Protein AF-A0A7Y2E7Z8-F1 (afdb_monomer)

Secondary structure (DSSP, 8-state):
------------------PPPP------------HHHHHHHHHTTS-----S-S-HHHHHHHHHHHTTTT-HHHHHHH--PPPTTTSSTT-BTTTSHHHHHHHHHHHHHHHHH---SEEEEEEEEEEESSBEEEE-TTTGGG-HHHHHHHHHHHHHTT--B-----TTGGG--EEETTEEEPP-HHHHHHHHHHTT-HHHHTT--B-HHHHHHHTSS--EEEEEEEEEEEEPS--BTTB-HHHHHHHHHHHHHHHHHHTT---HHHHGGG-EEEPPHHHHHHHHHHHHHHHHHHHHHHTT-

Structure (mmCIF, N/CA/C/O backbone):
data_AF-A0A7Y2E7Z8-F1
#
_entry.id   AF-A0A7Y2E7Z8-F1
#
loop_
_atom_site.group_PDB
_atom_site.id
_atom_site.type_symbol
_atom_site.label_atom_id
_atom_site.label_alt_id
_atom_site.label_comp_id
_atom_site.label_asym_id
_atom_site.label_entity_id
_atom_site.label_seq_id
_atom_site.pdbx_PDB_ins_code
_atom_site.Cartn_x
_atom_site.Cartn_y
_atom_site.Cartn_z
_atom_site.occupancy
_atom_si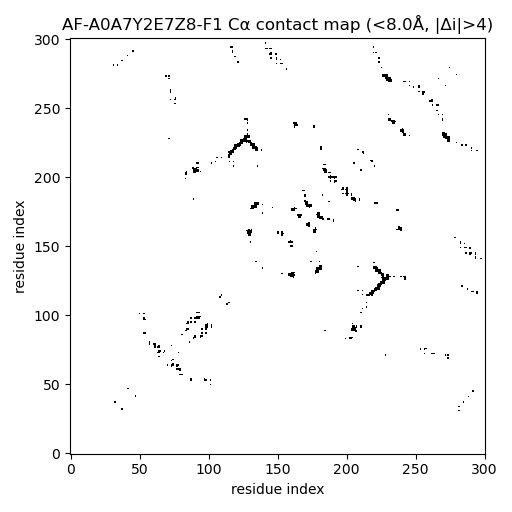te.B_iso_or_equiv
_atom_site.auth_seq_id
_atom_site.auth_comp_id
_atom_site.auth_asym_id
_atom_site.auth_atom_id
_atom_site.pdbx_PDB_model_num
ATOM 1 N N . LEU A 1 1 ? -62.974 53.376 19.532 1.00 41.44 1 LEU A N 1
ATOM 2 C CA . LEU A 1 1 ? -63.028 53.181 18.067 1.00 41.44 1 LEU A CA 1
ATOM 3 C C . LEU A 1 1 ? -63.013 51.679 17.786 1.00 41.44 1 LEU A C 1
ATOM 5 O O . LEU A 1 1 ? -62.004 51.054 18.054 1.00 41.44 1 LEU A O 1
ATOM 9 N N . SER A 1 2 ? -64.179 51.165 17.361 1.00 35.44 2 SER A N 1
ATOM 10 C CA . SER A 1 2 ? -64.511 49.869 16.715 1.00 35.44 2 SER A CA 1
ATOM 11 C C . SER A 1 2 ? -63.921 48.571 17.306 1.00 35.44 2 SER A C 1
ATOM 13 O O . SER A 1 2 ? -62.737 48.316 17.155 1.00 35.44 2 SER A O 1
ATOM 15 N N . LYS A 1 3 ? -64.656 47.801 18.121 1.00 31.69 3 LYS A N 1
ATOM 16 C CA . LYS A 1 3 ? -65.743 46.821 17.847 1.00 31.69 3 LYS A CA 1
ATOM 17 C C . LYS A 1 3 ? -65.270 45.415 17.437 1.00 31.69 3 LYS A C 1
ATOM 19 O O . LYS A 1 3 ? -64.580 45.210 16.450 1.00 31.69 3 LYS A O 1
ATOM 24 N N . ASP A 1 4 ? -65.769 44.499 18.253 1.00 32.53 4 ASP A N 1
ATOM 25 C CA . ASP A 1 4 ? -65.651 43.052 18.355 1.00 32.53 4 ASP A CA 1
ATOM 26 C C . ASP A 1 4 ? -66.356 42.217 17.256 1.00 32.53 4 ASP A C 1
ATOM 28 O O . ASP A 1 4 ? -67.447 42.569 16.805 1.00 32.53 4 ASP A O 1
ATOM 32 N N . GLN A 1 5 ? -65.786 41.017 17.035 1.00 30.38 5 GLN A N 1
ATOM 33 C CA . GLN A 1 5 ? -66.444 39.693 16.883 1.00 30.38 5 GLN A CA 1
ATOM 34 C C . GLN A 1 5 ? -66.903 39.126 15.494 1.00 30.38 5 GLN A C 1
ATOM 36 O O . GLN A 1 5 ? -67.071 39.870 14.533 1.00 30.38 5 GLN A O 1
ATOM 41 N N . PRO A 1 6 ? -67.013 37.766 15.357 1.00 47.53 6 PRO A N 1
ATOM 42 C CA . PRO A 1 6 ? -66.472 36.954 14.241 1.00 47.53 6 PRO A CA 1
ATOM 43 C C . PRO A 1 6 ? -67.493 36.018 13.528 1.00 47.53 6 PRO A C 1
ATOM 45 O O . PRO A 1 6 ? -68.645 35.957 13.947 1.00 47.53 6 PRO A O 1
ATOM 48 N N . LYS A 1 7 ? -67.049 35.209 12.529 1.00 30.81 7 LYS A N 1
ATOM 49 C CA . LYS A 1 7 ? -67.294 33.734 12.348 1.00 30.81 7 LYS A CA 1
ATOM 50 C C . LYS A 1 7 ? -67.253 33.206 10.887 1.00 30.81 7 LYS A C 1
ATOM 52 O O . LYS A 1 7 ? -67.842 33.813 10.005 1.00 30.81 7 LYS A O 1
ATOM 57 N N . LYS A 1 8 ? -66.766 31.945 10.774 1.00 31.20 8 LYS A N 1
ATOM 58 C CA . LYS A 1 8 ? -67.025 30.858 9.774 1.00 31.20 8 LYS A CA 1
ATOM 59 C C . LYS A 1 8 ? -66.454 31.049 8.352 1.00 31.20 8 LYS A C 1
ATOM 61 O O . LYS A 1 8 ? -66.549 32.128 7.805 1.00 31.20 8 LYS A O 1
ATOM 66 N N . GLY A 1 9 ? -65.913 30.049 7.647 1.00 27.70 9 GLY A N 1
ATOM 67 C CA . GLY A 1 9 ? -65.734 28.605 7.863 1.00 27.70 9 GLY A CA 1
ATOM 68 C C . GLY A 1 9 ? -65.646 27.881 6.500 1.00 27.70 9 GLY A C 1
ATOM 69 O O . GLY A 1 9 ? -66.350 28.299 5.591 1.00 27.70 9 GLY A O 1
ATOM 70 N N . GLN A 1 10 ? -64.798 26.843 6.382 1.00 29.81 10 GLN A N 1
ATOM 71 C CA . GLN A 1 10 ? -64.786 25.674 5.449 1.00 29.81 10 GLN A CA 1
ATOM 72 C C . GLN A 1 10 ? -63.325 25.155 5.381 1.00 29.81 10 GLN A C 1
ATOM 74 O O . GLN A 1 10 ? -62.428 25.925 5.078 1.00 29.81 10 GLN A O 1
ATOM 79 N N . SER A 1 11 ? -62.953 23.989 5.928 1.00 28.33 11 SER A N 1
ATOM 80 C CA . SER A 1 11 ? -63.187 22.588 5.510 1.00 28.33 11 SER A CA 1
ATOM 81 C C . SER A 1 11 ? -62.448 22.148 4.234 1.00 28.33 11 SER A C 1
ATOM 83 O O . SER A 1 11 ? -62.953 22.366 3.140 1.00 28.33 11 SER A O 1
ATOM 85 N N . ALA A 1 12 ? -61.328 21.430 4.409 1.00 31.33 12 ALA A N 1
ATOM 86 C CA . ALA A 1 12 ? -60.873 20.270 3.613 1.00 31.33 12 ALA A CA 1
ATOM 87 C C . ALA A 1 12 ? -59.691 19.609 4.372 1.00 31.33 12 ALA A C 1
ATOM 89 O O . ALA A 1 12 ? -58.682 20.260 4.615 1.00 31.33 12 ALA A O 1
ATOM 90 N N . ARG A 1 13 ? -59.836 18.424 4.999 1.00 30.19 13 ARG A N 1
ATOM 91 C CA . ARG A 1 13 ? -59.425 17.100 4.454 1.00 30.19 13 ARG A CA 1
ATOM 92 C C . ARG A 1 13 ? -58.202 17.245 3.526 1.00 30.19 13 ARG A C 1
ATOM 94 O O . ARG A 1 13 ? -58.351 17.796 2.451 1.00 30.19 13 ARG A O 1
ATOM 101 N N . GLY A 1 14 ? -56.973 16.875 3.876 1.00 25.44 14 GLY A N 1
ATOM 102 C CA . GLY A 1 14 ? -56.496 15.637 4.488 1.00 25.44 14 GLY A CA 1
ATOM 103 C C . GLY A 1 14 ? -55.697 14.877 3.426 1.00 25.44 14 GLY A C 1
ATOM 104 O O . GLY A 1 14 ? -56.311 14.476 2.448 1.00 25.44 14 GLY A O 1
ATOM 105 N N . GLN A 1 15 ? -54.373 14.729 3.595 1.00 27.70 15 GLN A N 1
ATOM 106 C CA . GLN A 1 15 ? -53.513 13.621 3.122 1.00 27.70 15 GLN A CA 1
ATOM 107 C C . GLN A 1 15 ? -52.011 13.945 3.323 1.00 27.70 15 GLN A C 1
ATOM 109 O O . GLN A 1 15 ? -51.666 15.109 3.525 1.00 27.70 15 GLN A O 1
ATOM 114 N N . PRO A 1 16 ? -51.145 12.915 3.401 1.00 29.75 16 PRO A N 1
ATOM 115 C CA . PRO A 1 16 ? -50.000 12.876 4.304 1.00 29.75 16 PRO A CA 1
ATOM 116 C C . PRO A 1 16 ? -48.725 13.498 3.733 1.00 29.75 16 PRO A C 1
ATOM 118 O O . PRO A 1 16 ? -48.585 13.729 2.532 1.00 29.75 16 PRO A O 1
ATOM 121 N N . ALA A 1 17 ? -47.779 13.707 4.651 1.00 31.00 17 ALA A N 1
ATOM 122 C CA . ALA A 1 17 ? -46.386 14.016 4.385 1.00 31.00 17 ALA A CA 1
ATOM 123 C C . ALA A 1 17 ? -45.844 13.156 3.236 1.00 31.00 17 ALA A C 1
ATOM 125 O O . ALA A 1 17 ? -45.783 11.928 3.331 1.00 31.00 17 ALA A O 1
ATOM 126 N N . LYS A 1 18 ? -45.428 13.814 2.150 1.00 28.50 18 LYS A N 1
ATOM 127 C CA . LYS A 1 18 ? -44.559 13.188 1.160 1.00 28.50 18 LYS A CA 1
ATOM 128 C C . LYS A 1 18 ? -43.208 12.979 1.829 1.00 28.50 18 LYS A C 1
ATOM 130 O O . LYS A 1 18 ? -42.417 13.911 1.942 1.00 28.50 18 LYS A O 1
ATOM 135 N N . GLY A 1 19 ? -42.993 11.757 2.310 1.00 26.77 19 GLY A N 1
ATOM 136 C CA . GLY A 1 19 ? -41.660 11.248 2.575 1.00 26.77 19 GLY A CA 1
ATOM 137 C C . GLY A 1 19 ? -40.824 11.436 1.316 1.00 26.77 19 GLY A C 1
ATOM 138 O O . GLY A 1 19 ? -41.240 11.040 0.226 1.00 26.77 19 GLY A O 1
ATOM 139 N N . VAL A 1 20 ? -39.681 12.095 1.464 1.00 28.98 20 VAL A N 1
ATOM 140 C CA . VAL A 1 20 ? -38.634 12.028 0.453 1.00 28.98 20 VAL A CA 1
ATOM 141 C C . VAL A 1 20 ? -38.104 10.594 0.529 1.00 28.98 20 VAL A C 1
ATOM 143 O O . VAL A 1 20 ? -37.677 10.180 1.611 1.00 28.98 20 VAL A O 1
ATOM 146 N N . PRO A 1 21 ? -38.218 9.798 -0.545 1.00 29.80 21 PRO A N 1
ATOM 147 C CA . PRO A 1 21 ? -37.706 8.443 -0.542 1.00 29.80 21 PRO A CA 1
ATOM 148 C C . PRO A 1 21 ? -36.194 8.503 -0.361 1.00 29.80 21 PRO A C 1
ATOM 150 O O . PRO A 1 21 ? -35.515 9.275 -1.036 1.00 29.80 21 PRO A O 1
ATOM 153 N N . GLY A 1 22 ? -35.689 7.691 0.566 1.00 31.52 22 GLY A N 1
ATOM 154 C CA . GLY A 1 22 ? -34.270 7.403 0.651 1.00 31.52 22 GLY A CA 1
ATOM 155 C C . GLY A 1 22 ? -33.804 6.859 -0.691 1.00 31.52 22 GLY A C 1
ATOM 156 O O . GLY A 1 22 ? -34.317 5.846 -1.170 1.00 31.52 22 GLY A O 1
ATOM 157 N N . GLU A 1 23 ? -32.840 7.544 -1.294 1.00 30.66 23 GLU A N 1
ATOM 158 C CA . GLU A 1 23 ? -32.014 6.959 -2.335 1.00 30.66 23 GLU A CA 1
ATOM 159 C C . GLU A 1 23 ? -31.169 5.884 -1.656 1.00 30.66 23 GLU A C 1
ATOM 161 O O . GLU A 1 23 ? -30.117 6.135 -1.070 1.00 30.66 23 GLU A O 1
ATOM 166 N N . GLY A 1 24 ? -31.716 4.668 -1.660 1.00 28.19 24 GLY A N 1
ATOM 167 C CA . GLY A 1 24 ? -30.945 3.467 -1.435 1.00 28.19 24 GLY A CA 1
ATOM 168 C C . GLY A 1 24 ? -29.773 3.475 -2.404 1.00 28.19 24 GLY A C 1
ATOM 169 O O . GLY A 1 24 ? -29.945 3.723 -3.598 1.00 28.19 24 GLY A O 1
ATOM 170 N N . ALA A 1 25 ? -28.585 3.229 -1.861 1.00 33.94 25 ALA A N 1
ATOM 171 C CA . ALA A 1 25 ? -27.406 2.911 -2.635 1.00 33.94 25 ALA A CA 1
ATOM 172 C C . ALA A 1 25 ? -27.790 1.887 -3.710 1.00 33.94 25 ALA A C 1
ATOM 174 O O . ALA A 1 25 ? -28.158 0.752 -3.400 1.00 33.94 25 ALA A O 1
ATOM 175 N N . ALA A 1 26 ? -27.726 2.309 -4.971 1.00 31.83 26 ALA A N 1
ATOM 176 C CA . ALA A 1 26 ? -27.726 1.412 -6.108 1.00 31.83 26 ALA A CA 1
ATOM 177 C C . ALA A 1 26 ? -26.410 0.625 -6.059 1.00 31.83 26 ALA A C 1
ATOM 179 O O . ALA A 1 26 ? -25.414 0.993 -6.678 1.00 31.83 26 ALA A O 1
ATOM 180 N N . HIS A 1 27 ? -26.375 -0.422 -5.239 1.00 41.84 27 HIS A N 1
ATOM 181 C CA . HIS A 1 27 ? -25.380 -1.465 -5.377 1.00 41.84 27 HIS A CA 1
ATOM 182 C C . HIS A 1 27 ? -25.752 -2.343 -6.570 1.00 41.84 27 HIS A C 1
ATOM 184 O O . HIS A 1 27 ? -26.901 -2.755 -6.700 1.00 41.84 27 HIS A O 1
ATOM 190 N N . ALA A 1 28 ? -24.713 -2.660 -7.343 1.00 47.09 28 ALA A N 1
ATOM 191 C CA . ALA A 1 28 ? -24.631 -3.721 -8.339 1.00 47.09 28 ALA A CA 1
ATOM 192 C C . ALA A 1 28 ? -25.421 -3.494 -9.636 1.00 47.09 28 ALA A C 1
ATOM 194 O O . ALA A 1 28 ? -26.619 -3.718 -9.698 1.00 47.09 28 ALA A O 1
ATOM 195 N N . ASP A 1 29 ? -24.700 -3.050 -10.671 1.00 35.72 29 ASP A N 1
ATOM 196 C CA . ASP A 1 29 ? -24.658 -3.725 -11.982 1.00 35.72 29 ASP A CA 1
ATOM 197 C C . ASP A 1 29 ? -23.634 -3.026 -12.896 1.00 35.72 29 ASP A C 1
ATOM 199 O O . ASP A 1 29 ? -23.923 -2.574 -14.003 1.00 35.72 29 ASP A O 1
ATOM 203 N N . ALA A 1 30 ? -22.387 -2.914 -12.431 1.00 39.09 30 ALA A N 1
ATOM 204 C CA . ALA A 1 30 ? -21.280 -2.851 -13.376 1.00 39.09 30 ALA A CA 1
ATOM 205 C C . ALA A 1 30 ? -20.884 -4.307 -13.642 1.00 39.09 30 ALA A C 1
ATOM 207 O O . ALA A 1 30 ? -20.531 -4.994 -12.678 1.00 39.09 30 ALA A O 1
ATOM 208 N N . PRO A 1 31 ? -20.947 -4.813 -14.888 1.00 43.25 31 PRO A N 1
ATOM 209 C CA . PRO A 1 31 ? -20.392 -6.115 -15.192 1.00 43.25 31 PRO A CA 1
ATOM 210 C C . PRO A 1 31 ? -18.884 -5.976 -15.012 1.00 43.25 31 PRO A C 1
ATOM 212 O O . PRO A 1 31 ? -18.176 -5.496 -15.895 1.00 43.25 31 PRO A O 1
ATOM 215 N N . VAL A 1 32 ? -18.389 -6.339 -13.830 1.00 49.94 32 VAL A N 1
ATOM 216 C CA . VAL A 1 32 ? -16.977 -6.645 -13.668 1.00 49.94 32 VAL A CA 1
ATOM 217 C C . VAL A 1 32 ? -16.782 -7.821 -14.607 1.00 49.94 32 VAL A C 1
ATOM 219 O O . VAL A 1 32 ? -17.268 -8.921 -14.339 1.00 49.94 32 VAL A O 1
ATOM 222 N N . ALA A 1 33 ? -16.177 -7.568 -15.770 1.00 55.03 33 ALA A N 1
ATOM 223 C CA . ALA A 1 33 ? -15.627 -8.630 -16.589 1.00 55.03 33 ALA A CA 1
ATOM 224 C C . ALA A 1 33 ? -14.929 -9.584 -15.615 1.00 55.03 33 ALA A C 1
ATOM 226 O O . ALA A 1 33 ? -14.176 -9.110 -14.761 1.00 55.03 33 ALA A O 1
ATOM 227 N N . SER A 1 34 ? -15.277 -10.876 -15.651 1.00 71.56 34 SER A N 1
ATOM 228 C CA . SER A 1 34 ? -14.720 -11.880 -14.735 1.00 71.56 34 SER A CA 1
ATOM 229 C C . SER A 1 34 ? -13.238 -11.584 -14.520 1.00 71.56 34 SER A C 1
ATOM 231 O O . SER A 1 34 ? -12.538 -11.342 -15.504 1.00 71.56 34 SER A O 1
ATOM 233 N N . TYR A 1 35 ? -12.748 -11.564 -13.277 1.00 77.44 35 TYR A N 1
ATOM 234 C CA . TYR A 1 35 ? -11.343 -11.231 -13.012 1.00 77.44 35 TYR A CA 1
ATOM 235 C C . TYR A 1 35 ? -10.379 -12.017 -13.909 1.00 77.44 35 TYR A C 1
ATOM 237 O O . TYR A 1 35 ? -9.374 -11.467 -14.346 1.00 77.44 35 TYR A O 1
ATOM 245 N N . ALA A 1 36 ? -10.742 -13.254 -14.268 1.00 78.69 36 ALA A N 1
ATOM 246 C CA . ALA A 1 36 ? -10.032 -14.053 -15.261 1.00 78.69 36 ALA A CA 1
ATOM 247 C C . ALA A 1 36 ? -9.876 -13.327 -16.610 1.00 78.69 36 ALA A C 1
ATOM 249 O O . ALA A 1 36 ? -8.757 -13.161 -17.073 1.00 78.69 36 ALA A O 1
ATOM 250 N N . SER A 1 37 ? -10.960 -12.806 -17.187 1.00 82.94 37 SER A N 1
ATOM 251 C CA . SER A 1 37 ? -10.924 -12.056 -18.452 1.00 82.94 37 SER A CA 1
ATOM 252 C C . SER A 1 37 ? -10.106 -10.759 -18.372 1.00 82.94 37 SER A C 1
ATOM 254 O O . SER A 1 37 ? -9.423 -10.396 -19.327 1.00 82.94 37 SER A O 1
ATOM 256 N N . ALA A 1 38 ? -10.109 -10.074 -17.222 1.00 81.94 38 ALA A N 1
ATOM 257 C CA . ALA A 1 38 ? -9.272 -8.891 -17.017 1.00 81.94 38 ALA A CA 1
ATOM 258 C C . ALA A 1 38 ? -7.776 -9.254 -16.965 1.00 81.94 38 ALA A C 1
ATOM 260 O O . ALA A 1 38 ? -6.943 -8.563 -17.553 1.00 81.94 38 ALA A O 1
ATOM 261 N N . PHE A 1 39 ? -7.431 -10.362 -16.301 1.00 83.56 39 PHE A N 1
ATOM 262 C CA . PHE A 1 39 ? -6.068 -10.890 -16.288 1.00 83.56 39 PHE A CA 1
ATOM 263 C C . PHE A 1 39 ? -5.627 -11.414 -17.657 1.00 83.56 39 PHE A C 1
ATOM 265 O O . PHE A 1 39 ? -4.487 -11.166 -18.044 1.00 83.56 39 PHE A O 1
ATOM 272 N N . GLU A 1 40 ? -6.511 -12.074 -18.406 1.00 86.19 40 GLU A N 1
ATOM 273 C CA . GLU A 1 40 ? -6.249 -12.506 -19.784 1.00 86.19 40 GLU A CA 1
ATOM 274 C C . GLU A 1 40 ? -5.879 -11.299 -20.657 1.00 86.19 40 GLU A C 1
ATOM 276 O O . GLU A 1 40 ? -4.787 -11.267 -21.225 1.00 86.19 40 GLU A O 1
ATOM 281 N N . ALA A 1 41 ? -6.693 -10.240 -20.639 1.00 86.81 41 ALA A N 1
ATOM 282 C CA . ALA A 1 41 ? -6.426 -9.007 -21.384 1.00 86.81 41 ALA A CA 1
ATOM 283 C C . ALA A 1 41 ? -5.133 -8.278 -20.952 1.00 86.81 41 ALA A C 1
ATOM 285 O O . ALA A 1 41 ? -4.505 -7.562 -21.741 1.00 86.81 41 ALA A O 1
ATOM 286 N N . LEU A 1 42 ? -4.713 -8.407 -19.688 1.00 88.31 42 LEU A N 1
ATOM 287 C CA . LEU A 1 42 ? -3.399 -7.931 -19.241 1.00 88.31 42 LEU A CA 1
ATOM 288 C C . LEU A 1 42 ? -2.274 -8.806 -19.808 1.00 88.31 42 LEU A C 1
ATOM 290 O O . LEU A 1 42 ? -1.310 -8.273 -20.355 1.00 88.31 42 LEU A O 1
ATOM 294 N N . SER A 1 43 ? -2.421 -10.130 -19.733 1.00 88.31 43 SER A N 1
ATOM 295 C CA . SER A 1 43 ? -1.411 -11.094 -20.188 1.00 88.31 43 SER A CA 1
ATOM 296 C C . SER A 1 43 ? -1.149 -11.052 -21.697 1.00 88.31 43 SER A C 1
ATOM 298 O O . SER A 1 43 ? -0.043 -11.351 -22.137 1.00 88.31 43 SER A O 1
ATOM 300 N N . GLU A 1 44 ? -2.124 -10.606 -22.494 1.00 91.81 44 GLU A N 1
ATOM 301 C CA . GLU A 1 44 ? -1.950 -10.373 -23.934 1.00 91.81 44 GLU A CA 1
ATOM 302 C C . GLU A 1 44 ? -1.026 -9.184 -24.249 1.00 91.81 44 GLU A C 1
ATOM 304 O O . GLU A 1 44 ? -0.460 -9.108 -25.340 1.00 91.81 44 GLU A O 1
ATOM 309 N N . ARG A 1 45 ? -0.858 -8.241 -23.310 1.00 92.56 45 ARG A N 1
ATOM 310 C CA . ARG A 1 45 ? -0.073 -7.007 -23.503 1.00 92.56 45 ARG A CA 1
ATOM 311 C C . ARG A 1 45 ? 1.262 -7.011 -22.770 1.00 92.56 45 ARG A C 1
ATOM 313 O O . ARG A 1 45 ? 2.145 -6.229 -23.124 1.00 92.56 45 ARG A O 1
ATOM 320 N N . CYS A 1 46 ? 1.419 -7.842 -21.744 1.00 92.69 46 CYS A N 1
ATOM 321 C CA . CYS A 1 46 ? 2.651 -7.925 -20.975 1.00 92.69 46 CYS A CA 1
ATOM 322 C C . CYS A 1 46 ? 2.864 -9.306 -20.350 1.00 92.69 46 CYS A C 1
ATOM 324 O O . CYS A 1 46 ? 1.930 -10.048 -20.059 1.00 92.69 46 CYS A O 1
ATOM 326 N N . THR A 1 47 ? 4.127 -9.621 -20.070 1.00 93.00 47 THR A N 1
ATOM 327 C CA . THR A 1 47 ? 4.474 -10.763 -19.222 1.00 93.00 47 THR A CA 1
ATOM 328 C C . THR A 1 47 ? 4.272 -10.380 -17.761 1.00 93.00 47 THR A C 1
ATOM 330 O O . THR A 1 47 ? 4.934 -9.470 -17.257 1.00 93.00 47 THR A O 1
ATOM 333 N N . LEU A 1 48 ? 3.378 -11.087 -17.069 1.00 92.81 48 LEU A N 1
ATOM 334 C CA . LEU A 1 48 ? 3.106 -10.873 -15.650 1.00 92.81 48 LEU A CA 1
ATOM 335 C C . LEU A 1 48 ? 3.937 -11.817 -14.779 1.00 92.81 48 LEU A C 1
ATOM 337 O O . LEU A 1 48 ? 3.863 -13.040 -14.899 1.00 92.81 48 LEU A O 1
ATOM 341 N N . PHE A 1 49 ? 4.680 -11.234 -13.842 1.00 94.75 49 PHE A N 1
ATOM 342 C CA . PHE A 1 49 ? 5.396 -11.950 -12.793 1.00 94.75 49 PHE A CA 1
ATOM 343 C C . PHE A 1 49 ? 4.685 -11.723 -11.460 1.00 94.75 49 PHE A C 1
ATOM 345 O O . PHE A 1 49 ? 4.771 -10.645 -10.879 1.00 94.75 49 PHE A O 1
ATOM 352 N N . VAL A 1 50 ? 3.970 -12.740 -10.976 1.00 93.56 50 VAL A N 1
ATOM 353 C CA . VAL A 1 50 ? 3.163 -12.640 -9.753 1.00 93.56 50 VAL A CA 1
ATOM 354 C C . VAL A 1 50 ? 3.852 -13.371 -8.608 1.00 93.56 50 VAL A C 1
ATOM 356 O O . VAL A 1 50 ? 4.128 -14.566 -8.701 1.00 93.56 50 VAL A O 1
ATOM 359 N N . ILE A 1 51 ? 4.090 -12.660 -7.506 1.00 94.62 51 ILE A N 1
ATOM 360 C CA . ILE A 1 51 ? 4.429 -13.271 -6.219 1.00 94.62 51 ILE A CA 1
ATOM 361 C C . ILE A 1 51 ? 3.105 -13.473 -5.474 1.00 94.62 51 ILE A C 1
ATOM 363 O O . ILE A 1 51 ? 2.539 -12.490 -4.996 1.00 94.62 51 ILE A O 1
ATOM 367 N N . PRO A 1 52 ? 2.581 -14.709 -5.381 1.00 87.56 52 PRO A N 1
ATOM 368 C CA . PRO A 1 52 ? 1.225 -14.939 -4.883 1.00 87.56 52 PRO A CA 1
ATOM 369 C C . PRO A 1 52 ? 1.085 -14.628 -3.391 1.00 87.56 52 PRO A C 1
ATOM 371 O O . PRO A 1 52 ? 0.007 -14.267 -2.934 1.00 87.56 52 PRO A O 1
ATOM 374 N N . HIS A 1 53 ? 2.170 -14.772 -2.625 1.00 90.56 53 HIS A N 1
ATOM 375 C CA . HIS A 1 53 ? 2.170 -14.523 -1.192 1.00 90.56 53 HIS A CA 1
ATOM 376 C C . HIS A 1 53 ? 3.575 -14.145 -0.708 1.00 90.56 53 HIS A C 1
ATOM 378 O O . HIS A 1 53 ? 4.512 -14.920 -0.883 1.00 90.56 53 HIS A O 1
ATOM 384 N N . ILE A 1 54 ? 3.726 -12.980 -0.063 1.00 93.12 54 ILE A N 1
ATOM 385 C CA . ILE A 1 54 ? 5.024 -12.502 0.461 1.00 93.12 54 ILE A CA 1
ATOM 386 C C . ILE A 1 54 ? 5.086 -12.433 1.999 1.00 93.12 54 ILE A C 1
ATOM 388 O O . ILE A 1 54 ? 6.169 -12.324 2.560 1.00 93.12 54 ILE A O 1
ATOM 392 N N . ASN A 1 55 ? 3.950 -12.520 2.709 1.00 94.62 55 ASN A N 1
ATOM 393 C CA . ASN A 1 55 ? 3.931 -12.416 4.178 1.00 94.62 55 ASN A CA 1
ATOM 394 C C . ASN A 1 55 ? 3.048 -13.465 4.898 1.00 94.62 55 ASN A C 1
ATOM 396 O O . ASN A 1 55 ? 2.079 -13.082 5.563 1.00 94.62 55 ASN A O 1
ATOM 400 N N . PRO A 1 56 ? 3.322 -14.776 4.756 1.00 94.56 56 PRO A N 1
ATOM 401 C CA . PRO A 1 56 ? 2.478 -15.835 5.329 1.00 94.56 56 PRO A CA 1
ATOM 402 C C . PRO A 1 56 ? 2.382 -15.750 6.862 1.00 94.56 56 PRO A C 1
ATOM 404 O O . PRO A 1 56 ? 1.309 -15.929 7.433 1.00 94.56 56 PRO A O 1
ATOM 407 N N . ASP A 1 57 ? 3.465 -15.368 7.544 1.00 93.38 57 ASP A N 1
ATOM 408 C CA . ASP A 1 57 ? 3.457 -15.145 8.997 1.00 93.38 57 ASP A CA 1
ATOM 409 C C . ASP A 1 57 ? 2.556 -13.974 9.416 1.00 93.38 57 ASP A C 1
ATOM 411 O O . ASP A 1 57 ? 1.978 -13.960 10.510 1.00 93.38 57 ASP A O 1
ATOM 415 N N . GLY A 1 58 ? 2.503 -12.927 8.590 1.00 94.19 58 GLY A N 1
ATOM 416 C CA . GLY A 1 58 ? 1.606 -11.794 8.777 1.00 94.19 58 GLY A CA 1
ATOM 417 C C . GLY A 1 58 ? 0.151 -12.223 8.628 1.00 94.19 58 GLY A C 1
ATOM 418 O O . GLY A 1 58 ? -0.658 -11.906 9.499 1.00 94.19 58 GLY A O 1
ATOM 419 N N . GLU A 1 59 ? -0.159 -13.000 7.587 1.00 95.19 59 GLU A N 1
ATOM 420 C CA . GLU A 1 59 ? -1.487 -13.582 7.364 1.00 95.19 59 GLU A CA 1
ATOM 421 C C . GLU A 1 59 ? -1.917 -14.453 8.556 1.00 95.19 59 GLU A C 1
ATOM 423 O O . GLU A 1 59 ? -2.967 -14.222 9.155 1.00 95.19 59 GLU A O 1
ATOM 428 N N . ALA A 1 60 ? -1.069 -15.393 8.986 1.00 95.94 60 ALA A N 1
ATOM 429 C CA . ALA A 1 60 ? -1.371 -16.310 10.084 1.00 95.94 60 ALA A CA 1
ATOM 430 C C . ALA A 1 60 ? -1.692 -15.584 11.403 1.00 95.94 60 ALA A C 1
ATOM 432 O O . ALA A 1 60 ? -2.635 -15.953 12.106 1.00 95.94 60 ALA A O 1
ATOM 433 N N . ARG A 1 61 ? -0.953 -14.515 11.736 1.00 95.88 61 ARG A N 1
ATOM 434 C CA . ARG A 1 61 ? -1.226 -13.697 12.934 1.00 95.88 61 ARG A CA 1
ATOM 435 C C . ARG A 1 61 ? -2.514 -12.888 12.831 1.00 95.88 61 ARG A C 1
ATOM 437 O O . ARG A 1 61 ? -3.145 -12.625 13.853 1.00 95.88 61 ARG A O 1
ATOM 444 N N . ASN A 1 62 ? -2.902 -12.509 11.620 1.00 97.12 62 ASN A N 1
ATOM 445 C CA . ASN A 1 62 ? -4.087 -11.703 11.345 1.00 97.12 62 ASN A CA 1
ATOM 446 C C . ASN A 1 62 ? -5.346 -12.545 11.062 1.00 97.12 62 ASN A C 1
ATOM 448 O O . ASN A 1 62 ? -6.454 -12.007 11.092 1.00 97.12 62 ASN A O 1
ATOM 452 N N . ARG A 1 63 ? -5.210 -13.873 10.919 1.00 97.62 63 ARG A N 1
ATOM 453 C CA . ARG A 1 63 ? -6.308 -14.832 10.692 1.00 97.62 63 ARG A CA 1
ATOM 454 C C . ARG A 1 63 ? -7.524 -14.580 11.588 1.00 97.62 63 ARG A C 1
ATOM 456 O O . ARG A 1 63 ? -8.654 -14.593 11.121 1.00 97.62 63 ARG A O 1
ATOM 463 N N . ARG A 1 64 ? -7.293 -14.251 12.866 1.00 96.75 64 ARG A N 1
ATOM 464 C CA . ARG A 1 64 ? -8.359 -14.000 13.850 1.00 96.75 64 ARG A CA 1
ATOM 465 C C . ARG A 1 64 ? -9.354 -12.920 13.433 1.00 96.75 64 ARG A C 1
ATOM 467 O O . ARG A 1 64 ? -10.518 -13.049 13.802 1.00 96.75 64 ARG A O 1
ATOM 474 N N . TRP A 1 65 ? -8.930 -11.837 12.788 1.00 96.88 65 TRP A N 1
ATOM 475 C CA . TRP A 1 65 ? -9.886 -10.839 12.294 1.00 96.88 65 TRP A CA 1
ATOM 476 C C . TRP A 1 65 ? -10.309 -11.128 10.858 1.00 96.88 65 TRP A C 1
ATOM 478 O O . TRP A 1 65 ? -11.456 -10.858 10.523 1.00 96.88 65 TRP A O 1
ATOM 488 N N . MET A 1 66 ? -9.431 -11.720 10.042 1.00 96.62 66 MET A N 1
ATOM 489 C CA . MET A 1 66 ? -9.746 -12.069 8.653 1.00 96.62 66 MET A CA 1
ATOM 490 C C . MET A 1 66 ? -10.927 -13.043 8.565 1.00 96.62 66 MET A C 1
ATOM 492 O O . MET A 1 66 ? -11.843 -12.815 7.785 1.00 96.62 66 MET A O 1
ATOM 496 N N . ASP A 1 67 ? -10.971 -14.061 9.429 1.00 97.56 67 ASP A N 1
ATOM 497 C CA . ASP A 1 67 ? -12.065 -15.046 9.472 1.00 97.56 67 ASP A CA 1
ATOM 498 C C . ASP A 1 67 ? -13.407 -14.446 9.925 1.00 97.56 67 ASP A C 1
ATOM 500 O O . ASP A 1 67 ? -14.454 -15.079 9.807 1.00 97.56 67 ASP A O 1
ATOM 504 N N . ARG A 1 68 ? -13.379 -13.229 10.477 1.00 97.31 68 ARG A N 1
ATOM 505 C CA . ARG A 1 68 ? -14.559 -12.478 10.924 1.00 97.31 68 ARG A CA 1
ATOM 506 C C . ARG A 1 68 ? -14.842 -11.264 10.058 1.00 97.31 68 ARG A C 1
ATOM 508 O O . ARG A 1 68 ? -15.680 -10.447 10.423 1.00 97.31 68 ARG A O 1
ATOM 515 N N . TRP A 1 69 ? -14.151 -11.119 8.933 1.00 95.88 69 TRP A N 1
ATOM 516 C CA . TRP A 1 69 ? -14.426 -10.037 8.005 1.00 95.88 69 TRP A CA 1
ATOM 517 C C . TRP A 1 69 ? -15.921 -10.021 7.62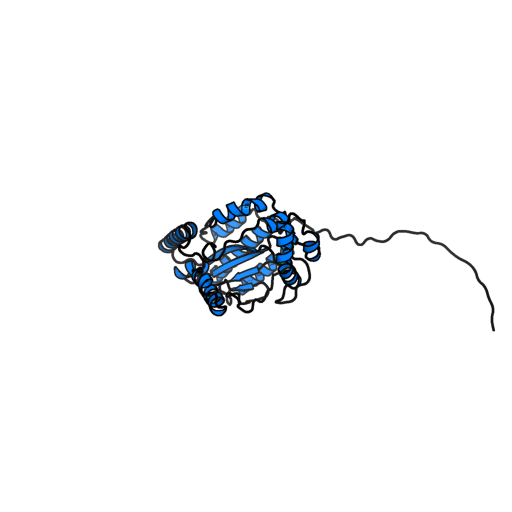6 1.00 95.88 69 TRP A C 1
ATOM 519 O O . TRP A 1 69 ? -16.456 -11.085 7.301 1.00 95.88 69 TRP A O 1
ATOM 529 N N . PRO A 1 70 ? -16.612 -8.861 7.652 1.00 95.81 70 PRO A N 1
ATOM 530 C CA . PRO A 1 70 ? -16.101 -7.494 7.827 1.00 95.81 70 PRO A CA 1
ATOM 531 C C . PRO A 1 70 ? -16.286 -6.871 9.237 1.00 95.81 70 PRO A C 1
ATOM 533 O O . PRO A 1 70 ? -16.640 -5.701 9.362 1.00 95.81 70 PRO A O 1
ATOM 536 N N . ASP A 1 71 ? -16.061 -7.618 10.322 1.00 95.44 71 ASP A N 1
ATOM 537 C CA . ASP A 1 71 ? -16.182 -7.110 11.702 1.00 95.44 71 ASP A CA 1
ATOM 538 C C . ASP A 1 71 ? -15.061 -6.109 12.074 1.00 95.44 71 ASP A C 1
ATOM 540 O O . ASP A 1 71 ? -13.887 -6.468 12.238 1.00 95.44 71 ASP A O 1
ATOM 544 N N . VAL A 1 72 ? -15.443 -4.839 12.254 1.00 94.50 72 VAL A N 1
ATOM 545 C CA . VAL A 1 72 ? -14.535 -3.740 12.614 1.00 94.50 72 VAL A CA 1
ATOM 546 C C . VAL A 1 72 ? -13.951 -3.866 14.024 1.00 94.50 72 VAL A C 1
ATOM 548 O O . VAL A 1 72 ? -12.769 -3.572 14.216 1.00 94.50 72 VAL A O 1
ATOM 551 N N . GLU A 1 73 ? -14.718 -4.338 15.014 1.00 93.69 73 GLU A N 1
ATOM 552 C CA . GLU A 1 73 ? -14.198 -4.525 16.374 1.00 93.69 73 GLU A CA 1
ATOM 553 C C . GLU A 1 73 ? -13.198 -5.687 16.400 1.00 93.69 73 GLU A C 1
ATOM 555 O O . GLU A 1 73 ? -12.156 -5.598 17.061 1.00 93.69 73 GLU A O 1
ATOM 560 N N . ALA A 1 74 ? -13.460 -6.756 15.637 1.00 95.06 74 ALA A N 1
ATOM 561 C CA . ALA A 1 74 ? -12.491 -7.831 15.453 1.00 95.06 74 ALA A CA 1
ATOM 562 C C . ALA A 1 74 ? -11.201 -7.311 14.802 1.00 95.06 74 ALA A C 1
ATOM 564 O O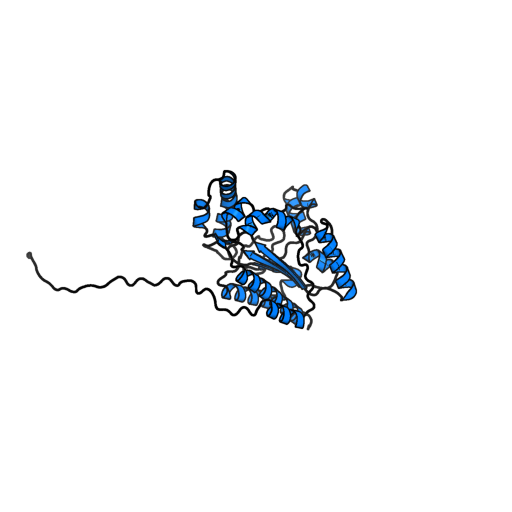 . ALA A 1 74 ? -10.112 -7.599 15.307 1.00 95.06 74 ALA A O 1
ATOM 565 N N . TYR A 1 75 ? -11.291 -6.511 13.736 1.00 96.31 75 TYR A N 1
ATOM 566 C CA . TYR A 1 75 ? -10.108 -5.895 13.132 1.00 96.31 75 TYR A CA 1
ATOM 567 C C . TYR A 1 75 ? -9.343 -5.029 14.141 1.00 96.31 75 TYR A C 1
ATOM 569 O O . TYR A 1 75 ? -8.146 -5.227 14.346 1.00 96.31 75 TYR A O 1
ATOM 577 N N . MET A 1 76 ? -10.020 -4.128 14.855 1.00 95.19 76 MET A N 1
ATOM 578 C CA . MET A 1 76 ? -9.391 -3.257 15.854 1.00 95.19 76 MET A CA 1
ATOM 579 C C . MET A 1 76 ? -8.686 -4.022 16.974 1.00 95.19 76 MET A C 1
ATOM 581 O O . MET A 1 76 ? -7.611 -3.605 17.411 1.00 95.19 76 MET A O 1
ATOM 585 N N . ARG A 1 77 ? -9.284 -5.125 17.436 1.00 93.94 77 ARG A N 1
ATOM 586 C CA . ARG A 1 77 ? -8.765 -5.920 18.554 1.00 93.94 77 ARG A CA 1
ATOM 587 C C . ARG A 1 77 ? -7.620 -6.842 18.143 1.00 93.94 77 ARG A C 1
ATOM 589 O O . ARG A 1 77 ? -6.711 -7.063 18.938 1.00 93.94 77 ARG A O 1
ATOM 596 N N . TYR A 1 78 ? -7.677 -7.422 16.946 1.00 95.50 78 TYR A N 1
ATOM 597 C CA . TYR A 1 78 ? -6.768 -8.506 16.560 1.00 95.50 78 TYR A CA 1
ATOM 598 C C . TYR A 1 78 ? -5.834 -8.165 15.398 1.00 95.50 78 TYR A C 1
ATOM 600 O O . TYR A 1 78 ? -4.974 -8.984 15.082 1.00 95.50 78 TYR A O 1
ATOM 608 N N . SER A 1 79 ? -5.963 -6.995 14.766 1.00 95.50 79 SER A N 1
ATOM 609 C CA . SER A 1 79 ? -5.031 -6.565 13.723 1.00 95.50 79 SER A CA 1
ATOM 610 C C . SER A 1 79 ? -3.635 -6.348 14.298 1.00 95.50 79 SER A C 1
ATOM 612 O O . SER A 1 79 ? -3.419 -5.508 15.175 1.00 95.50 79 SER A O 1
ATOM 614 N N . VAL A 1 80 ? -2.659 -7.048 13.728 1.00 94.06 80 VAL A N 1
ATOM 615 C CA . VAL A 1 80 ? -1.248 -6.948 14.093 1.00 94.06 80 VAL A CA 1
ATOM 616 C C . VAL A 1 80 ? -0.459 -6.423 12.903 1.00 94.06 80 VAL A C 1
ATOM 618 O O . VAL A 1 80 ? -0.414 -7.053 11.846 1.00 94.06 80 VAL A O 1
ATOM 621 N N . ARG A 1 81 ? 0.218 -5.287 13.103 1.00 92.00 81 ARG A N 1
ATOM 622 C CA . ARG A 1 81 ? 1.215 -4.760 12.168 1.00 92.00 81 ARG A CA 1
ATOM 623 C C . ARG A 1 81 ? 2.608 -5.152 12.640 1.00 92.00 81 ARG A C 1
ATOM 625 O O . ARG A 1 81 ? 2.959 -4.932 13.800 1.00 92.00 81 ARG A O 1
ATOM 632 N N . GLU A 1 82 ? 3.403 -5.715 11.740 1.00 92.44 82 GLU A N 1
ATOM 633 C CA . GLU A 1 82 ? 4.810 -5.985 12.019 1.00 92.44 82 GLU A CA 1
ATOM 634 C C . GLU A 1 82 ? 5.593 -4.683 12.183 1.00 92.44 82 GLU A C 1
ATOM 636 O O . GLU A 1 82 ? 5.362 -3.701 11.476 1.00 92.44 82 GLU A O 1
ATOM 641 N N . LYS A 1 83 ? 6.502 -4.674 13.159 1.00 90.81 83 LYS A N 1
ATOM 642 C CA . LYS A 1 83 ? 7.391 -3.541 13.419 1.00 90.81 83 LYS A CA 1
ATOM 643 C C . LYS A 1 83 ? 8.526 -3.493 12.382 1.00 90.81 83 LYS A C 1
ATOM 645 O O . LYS A 1 83 ? 8.817 -4.533 11.781 1.00 90.81 83 LYS A O 1
ATOM 650 N N . PRO A 1 84 ? 9.195 -2.332 12.232 1.00 88.94 84 PRO A N 1
ATOM 651 C CA . PRO A 1 84 ? 10.418 -2.214 11.443 1.00 88.94 84 PRO A CA 1
ATOM 652 C C . PRO A 1 84 ? 11.405 -3.357 11.702 1.00 88.94 84 PRO A C 1
ATOM 654 O O . PRO A 1 84 ? 11.555 -3.806 12.840 1.00 88.94 84 PRO A O 1
ATOM 657 N N . GLY A 1 85 ? 12.040 -3.859 10.643 1.00 87.56 85 GLY A N 1
ATOM 658 C CA . GLY A 1 85 ? 13.000 -4.972 10.698 1.00 87.56 85 GLY A CA 1
ATOM 659 C C . GLY A 1 85 ? 12.365 -6.366 10.727 1.00 87.56 85 GLY A C 1
ATOM 660 O O . GLY A 1 85 ? 13.066 -7.367 10.583 1.00 87.56 85 GLY A O 1
ATOM 661 N N . ARG A 1 86 ? 11.041 -6.445 10.894 1.00 89.19 86 ARG A N 1
ATOM 662 C CA . ARG A 1 86 ? 10.233 -7.656 10.673 1.00 89.19 86 ARG A CA 1
ATOM 663 C C . ARG A 1 86 ? 9.189 -7.458 9.581 1.00 89.19 86 ARG A C 1
ATOM 665 O O . ARG A 1 86 ? 8.703 -8.445 9.035 1.00 89.19 86 ARG A O 1
ATOM 672 N N . ASP A 1 87 ? 8.826 -6.216 9.275 1.00 90.81 87 ASP A N 1
ATOM 673 C CA . ASP A 1 87 ? 7.891 -5.904 8.204 1.00 90.81 87 ASP A CA 1
ATOM 674 C C . ASP A 1 87 ? 8.450 -6.322 6.841 1.00 90.81 87 ASP A C 1
ATOM 676 O O . ASP A 1 87 ? 9.650 -6.269 6.591 1.00 90.81 87 ASP A O 1
ATOM 680 N N . VAL A 1 88 ? 7.570 -6.766 5.953 1.00 93.00 88 VAL A N 1
ATOM 681 C CA . VAL A 1 88 ? 7.954 -7.238 4.617 1.00 93.00 88 VAL A CA 1
ATOM 682 C C . VAL A 1 88 ? 8.301 -6.097 3.652 1.00 93.00 88 VAL A C 1
ATOM 684 O O . VAL A 1 88 ? 8.974 -6.322 2.644 1.00 93.00 88 VAL A O 1
ATOM 687 N N . GLU A 1 89 ? 7.824 -4.885 3.945 1.00 92.44 89 GLU A N 1
ATOM 688 C CA . GLU A 1 89 ? 7.858 -3.738 3.040 1.00 92.44 89 GLU A CA 1
ATOM 689 C C . GLU A 1 89 ? 9.278 -3.192 2.901 1.00 92.44 89 GLU A C 1
ATOM 691 O O . GL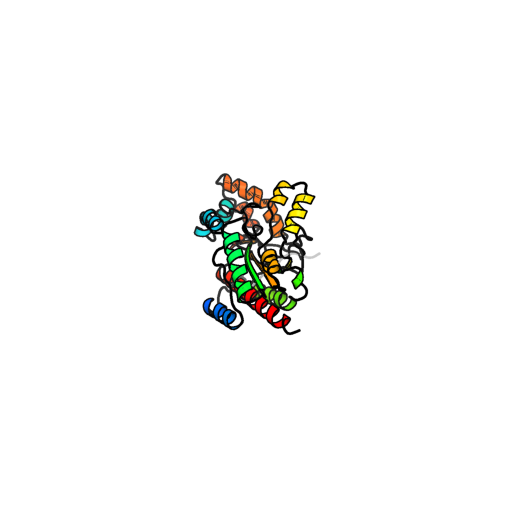U A 1 89 ? 9.708 -2.977 1.774 1.00 92.44 89 GLU A O 1
ATOM 696 N N . PHE A 1 90 ? 10.024 -3.084 4.007 1.00 94.88 90 PHE A N 1
ATOM 697 C CA . PHE A 1 90 ? 11.391 -2.546 4.072 1.00 94.88 90 PHE A CA 1
ATOM 698 C C . PHE A 1 90 ? 12.437 -3.590 4.488 1.00 94.88 90 PHE A C 1
ATOM 700 O O . PHE A 1 90 ? 13.408 -3.286 5.185 1.00 94.88 90 PHE A O 1
ATOM 707 N N . SER A 1 91 ? 12.233 -4.840 4.071 1.00 94.94 91 SER A N 1
ATOM 708 C CA . SER A 1 91 ? 13.117 -5.976 4.372 1.00 94.94 91 SER A CA 1
ATOM 709 C C . SER A 1 91 ? 13.869 -6.514 3.151 1.00 94.94 91 SER A C 1
ATOM 711 O O . SER A 1 91 ? 14.438 -7.607 3.205 1.00 94.94 91 SER A O 1
ATOM 713 N N . TRP A 1 92 ? 13.890 -5.773 2.041 1.00 96.38 92 TRP A N 1
ATOM 714 C CA . TRP A 1 92 ? 14.552 -6.221 0.820 1.00 96.38 92 TRP A CA 1
ATOM 715 C C . TRP A 1 92 ? 16.067 -5.956 0.861 1.00 96.38 92 TRP A C 1
ATOM 717 O O . TRP A 1 92 ? 16.503 -4.962 1.444 1.00 96.38 92 TRP A O 1
ATOM 727 N N . PRO A 1 93 ? 16.885 -6.825 0.240 1.00 96.56 93 PRO A N 1
ATOM 728 C CA . PRO A 1 93 ? 16.474 -8.048 -0.444 1.00 96.56 93 PRO A CA 1
ATOM 729 C C . PRO A 1 93 ? 16.283 -9.258 0.480 1.00 96.56 93 PRO A C 1
ATOM 731 O O . PRO A 1 93 ? 15.674 -10.216 0.034 1.00 96.56 93 PRO A O 1
ATOM 734 N N . ASP A 1 94 ? 16.807 -9.273 1.707 1.00 95.25 94 ASP A N 1
ATOM 735 C CA . ASP A 1 94 ? 17.085 -10.537 2.409 1.00 95.25 94 ASP A CA 1
ATOM 736 C C . ASP A 1 94 ? 16.928 -10.521 3.939 1.00 95.25 94 ASP A C 1
ATOM 738 O O . ASP A 1 94 ? 17.344 -11.469 4.605 1.00 95.25 94 ASP A O 1
ATOM 742 N N . ARG A 1 95 ? 16.256 -9.521 4.529 1.00 92.88 95 ARG A N 1
ATOM 743 C CA . ARG A 1 95 ? 15.992 -9.533 5.985 1.00 92.88 95 ARG A CA 1
ATOM 744 C C . ARG A 1 95 ? 14.950 -10.569 6.413 1.00 92.88 95 ARG A C 1
ATOM 746 O O . ARG A 1 95 ? 14.824 -10.859 7.603 1.00 92.88 95 ARG A O 1
ATOM 753 N N . ARG A 1 96 ? 14.226 -11.153 5.454 1.00 93.56 96 ARG A N 1
ATOM 754 C CA . ARG A 1 96 ? 13.338 -12.301 5.665 1.00 93.56 96 ARG A CA 1
ATOM 755 C C . ARG A 1 96 ? 13.553 -13.371 4.598 1.00 93.56 96 ARG A C 1
ATOM 757 O O . ARG A 1 96 ? 13.897 -13.024 3.464 1.00 93.56 96 ARG A O 1
ATOM 764 N N . PRO A 1 97 ? 13.270 -14.649 4.911 1.00 94.94 97 PRO A N 1
ATOM 765 C CA . PRO A 1 97 ? 13.297 -15.724 3.925 1.00 94.94 97 PRO A CA 1
ATOM 766 C C . PRO A 1 97 ? 12.413 -15.448 2.702 1.00 94.94 97 PRO A C 1
ATOM 768 O O . PRO A 1 97 ? 12.826 -15.731 1.579 1.00 94.94 97 PRO A O 1
ATOM 771 N N . GLU A 1 98 ? 11.231 -14.855 2.889 1.00 95.56 98 GLU A N 1
ATOM 772 C CA . GLU A 1 98 ? 10.311 -14.550 1.788 1.00 95.56 98 GLU A CA 1
ATOM 773 C C . GLU A 1 98 ? 10.853 -13.446 0.877 1.00 95.56 98 GLU A C 1
ATOM 775 O O . GLU A 1 98 ? 10.822 -13.593 -0.346 1.00 95.56 98 GLU A O 1
ATOM 780 N N . ASN A 1 99 ? 11.418 -12.377 1.457 1.00 96.56 99 ASN A N 1
ATOM 781 C CA . ASN A 1 99 ? 12.096 -11.330 0.693 1.00 96.56 99 ASN A CA 1
ATOM 782 C C . ASN A 1 99 ? 13.282 -11.920 -0.085 1.00 96.56 99 ASN A C 1
ATOM 784 O O . ASN A 1 99 ? 13.387 -11.684 -1.287 1.00 96.56 99 ASN A O 1
ATOM 788 N N . ALA A 1 100 ? 14.112 -12.753 0.558 1.00 97.12 100 ALA A N 1
ATOM 789 C CA . ALA A 1 100 ? 15.274 -13.376 -0.077 1.00 97.12 100 ALA A CA 1
ATOM 790 C C . ALA A 1 100 ? 14.873 -14.277 -1.254 1.00 97.12 100 ALA A C 1
ATOM 792 O O . ALA A 1 100 ? 15.472 -14.207 -2.332 1.00 97.12 100 ALA A O 1
ATOM 793 N N . ALA A 1 101 ? 13.833 -15.096 -1.073 1.00 97.25 101 ALA A N 1
ATOM 794 C CA . ALA A 1 101 ? 13.306 -15.973 -2.113 1.00 97.25 101 ALA A CA 1
ATOM 795 C C . ALA A 1 101 ? 12.746 -15.176 -3.300 1.00 97.25 101 ALA A C 1
ATOM 797 O O . ALA A 1 101 ? 13.090 -15.460 -4.453 1.00 97.25 101 ALA A O 1
ATOM 798 N N . ALA A 1 102 ? 11.937 -14.149 -3.027 1.00 97.50 102 ALA A N 1
ATOM 799 C CA . ALA A 1 102 ? 11.383 -13.274 -4.053 1.00 97.50 102 ALA A CA 1
ATOM 800 C C . ALA A 1 102 ? 12.478 -12.496 -4.795 1.00 97.50 102 ALA A C 1
ATOM 802 O O . ALA A 1 102 ? 12.488 -12.464 -6.025 1.00 97.50 102 ALA A O 1
ATOM 803 N N . ALA A 1 103 ? 13.453 -11.943 -4.072 1.00 97.81 103 ALA A N 1
ATOM 804 C CA . ALA A 1 103 ? 14.590 -11.230 -4.640 1.00 97.81 103 ALA A CA 1
ATOM 805 C C . ALA A 1 103 ? 15.433 -12.131 -5.552 1.00 97.81 103 ALA A C 1
ATOM 807 O O . ALA A 1 103 ? 15.789 -11.743 -6.667 1.00 97.81 103 ALA A O 1
ATOM 808 N N . ALA A 1 104 ? 15.734 -13.355 -5.110 1.00 98.12 104 ALA A N 1
ATOM 809 C CA . ALA A 1 104 ? 16.464 -14.330 -5.913 1.00 98.12 104 ALA A CA 1
ATOM 810 C C . ALA A 1 104 ? 15.694 -14.725 -7.180 1.00 98.12 104 ALA A C 1
ATOM 812 O O . ALA A 1 104 ? 16.298 -14.887 -8.240 1.00 98.12 104 ALA A O 1
ATOM 813 N N . TRP A 1 105 ? 14.372 -14.882 -7.088 1.00 97.62 105 TRP A N 1
ATOM 814 C CA . TRP A 1 105 ? 13.533 -15.185 -8.243 1.00 97.62 105 TRP A CA 1
ATOM 815 C C . TRP A 1 105 ? 13.469 -14.020 -9.237 1.00 97.62 105 TRP A C 1
ATOM 817 O O . TRP A 1 105 ? 13.728 -14.238 -10.418 1.00 97.62 105 TRP A O 1
ATOM 827 N N . LEU A 1 106 ? 13.237 -12.789 -8.770 1.00 97.00 106 LEU A N 1
ATOM 828 C CA . LEU A 1 106 ? 13.210 -11.587 -9.613 1.00 97.00 106 LEU A CA 1
ATOM 829 C C . LEU A 1 106 ? 14.537 -11.368 -10.349 1.00 97.00 106 LEU A C 1
ATOM 831 O O . LEU A 1 106 ? 14.529 -11.095 -11.547 1.00 97.00 106 LEU A O 1
ATOM 835 N N . ARG A 1 107 ? 15.681 -11.577 -9.680 1.00 97.69 107 ARG A N 1
ATOM 836 C CA . ARG A 1 107 ? 17.005 -11.531 -10.331 1.00 97.69 107 ARG A CA 1
ATOM 837 C C . ARG A 1 107 ? 17.111 -12.508 -11.500 1.00 97.69 107 ARG A C 1
ATOM 839 O O . ARG A 1 107 ? 17.652 -12.144 -12.538 1.00 97.69 107 ARG A O 1
ATOM 846 N N . ARG A 1 108 ? 16.585 -13.732 -11.355 1.00 97.50 108 ARG A N 1
ATOM 847 C CA . ARG A 1 108 ? 16.573 -14.717 -12.450 1.00 97.50 108 ARG A CA 1
ATOM 848 C C . ARG A 1 108 ? 15.687 -14.269 -13.609 1.00 97.50 108 ARG A C 1
ATOM 850 O O . ARG A 1 108 ? 16.091 -14.446 -14.751 1.00 97.50 108 ARG A O 1
ATOM 857 N N . GLN A 1 109 ? 14.527 -13.674 -13.324 1.00 96.19 109 GLN A N 1
ATOM 858 C CA . GLN A 1 109 ? 13.649 -13.152 -14.375 1.00 96.19 109 GLN A CA 1
ATOM 859 C C . GLN A 1 109 ? 14.320 -12.016 -15.150 1.00 96.19 109 GLN A C 1
ATOM 861 O O . GLN A 1 109 ? 14.341 -12.053 -16.375 1.00 96.19 109 GLN A O 1
ATOM 866 N N . VAL A 1 110 ? 14.953 -11.066 -14.452 1.00 96.12 110 VAL A N 1
ATOM 867 C CA . VAL A 1 110 ? 15.676 -9.964 -15.107 1.00 96.12 110 VAL A CA 1
ATOM 868 C C . VAL A 1 110 ? 16.861 -10.473 -15.929 1.00 96.12 110 VAL A C 1
ATOM 870 O O . VAL A 1 110 ? 17.062 -10.036 -17.059 1.00 96.12 110 VAL A O 1
ATOM 873 N N . ALA A 1 111 ? 17.619 -11.441 -15.407 1.00 96.31 111 ALA A N 1
ATOM 874 C CA . ALA A 1 111 ? 18.735 -12.040 -16.136 1.00 96.31 111 ALA A CA 1
ATOM 875 C C . ALA A 1 111 ? 18.292 -12.786 -17.410 1.00 96.31 111 ALA A C 1
ATOM 877 O O . ALA A 1 111 ? 19.049 -12.835 -18.376 1.00 96.31 111 ALA A O 1
ATOM 878 N N . ALA A 1 112 ? 17.088 -13.366 -17.417 1.00 95.12 112 ALA A N 1
ATOM 879 C CA . ALA A 1 112 ? 16.562 -14.126 -18.549 1.00 95.12 112 ALA A CA 1
ATOM 880 C C . ALA A 1 112 ? 15.792 -13.270 -19.571 1.00 95.12 112 ALA A C 1
ATOM 882 O O . ALA A 1 112 ? 15.814 -13.585 -20.758 1.00 95.12 112 ALA A O 1
ATOM 883 N N . GLY A 1 113 ? 15.093 -12.224 -19.119 1.00 91.88 113 GLY A N 1
ATOM 884 C CA . GLY A 1 113 ? 14.122 -11.471 -19.924 1.00 91.88 113 GLY A CA 1
ATOM 885 C C . GLY A 1 113 ? 14.389 -9.970 -20.050 1.00 91.88 113 GLY A C 1
ATOM 886 O O . GLY A 1 113 ? 13.631 -9.284 -20.731 1.00 91.88 113 GLY A O 1
ATOM 887 N N . GLY A 1 114 ? 15.449 -9.454 -19.423 1.00 92.94 114 GLY A N 1
ATOM 888 C CA . GLY A 1 114 ? 15.755 -8.025 -19.377 1.00 92.94 114 GLY A CA 1
ATOM 889 C C . GLY A 1 114 ? 15.074 -7.281 -18.215 1.00 92.94 114 GLY A C 1
ATOM 890 O O . GLY A 1 114 ? 14.409 -7.895 -17.379 1.00 92.94 114 GLY A O 1
ATOM 891 N N . PRO A 1 115 ? 15.274 -5.953 -18.115 1.00 94.62 115 PRO A N 1
ATOM 892 C CA . PRO A 1 115 ? 14.766 -5.148 -17.007 1.00 94.62 115 PRO A CA 1
ATOM 893 C C . PRO A 1 115 ? 13.242 -5.189 -16.861 1.00 94.62 115 PRO A C 1
ATOM 895 O O . PRO A 1 115 ? 12.501 -5.287 -17.840 1.00 94.62 115 PRO A O 1
ATOM 898 N N . MET A 1 116 ? 12.768 -5.032 -15.624 1.00 95.81 116 MET A N 1
ATOM 899 C CA . MET A 1 116 ? 11.344 -4.830 -15.361 1.00 95.81 116 MET A CA 1
ATOM 900 C C . MET A 1 116 ? 10.932 -3.429 -15.823 1.00 95.81 116 MET A C 1
ATOM 902 O O . MET A 1 116 ? 11.624 -2.451 -15.551 1.00 95.81 116 MET A O 1
ATOM 906 N N . HIS A 1 117 ? 9.782 -3.324 -16.485 1.00 95.88 117 HIS A N 1
ATOM 907 C CA . HIS A 1 117 ? 9.229 -2.035 -16.919 1.00 95.88 117 HIS A CA 1
ATOM 908 C C . HIS A 1 117 ? 8.212 -1.458 -15.921 1.00 95.88 117 HIS A C 1
ATOM 910 O O . HIS A 1 117 ? 7.871 -0.278 -15.978 1.00 95.88 117 HIS A O 1
ATOM 916 N N . MET A 1 118 ? 7.708 -2.293 -15.013 1.00 96.62 118 MET A N 1
ATOM 917 C CA . MET A 1 118 ? 6.684 -1.945 -14.037 1.00 96.62 118 MET A CA 1
ATOM 918 C C . MET A 1 118 ? 6.803 -2.853 -12.812 1.00 96.62 118 MET A C 1
ATOM 920 O O . MET A 1 118 ? 7.161 -4.024 -12.942 1.00 96.62 118 MET A O 1
ATOM 924 N N . HIS A 1 119 ? 6.487 -2.315 -11.635 1.00 97.50 119 HIS A N 1
ATOM 925 C CA . HIS A 1 119 ? 6.317 -3.079 -10.401 1.00 97.50 119 HIS A CA 1
ATOM 926 C C . HIS A 1 119 ? 5.108 -2.557 -9.621 1.00 97.50 119 HIS A C 1
ATOM 928 O O . HIS A 1 119 ? 4.984 -1.356 -9.391 1.00 97.50 119 HIS A O 1
ATOM 934 N N . ALA A 1 120 ? 4.222 -3.446 -9.182 1.00 97.25 120 ALA A N 1
ATOM 935 C CA . ALA A 1 120 ? 3.091 -3.085 -8.333 1.00 97.25 120 ALA A CA 1
ATOM 936 C C . ALA A 1 120 ? 3.132 -3.828 -7.006 1.00 97.25 120 ALA A C 1
ATOM 938 O O . ALA A 1 120 ? 3.340 -5.040 -6.957 1.00 97.25 120 ALA A O 1
ATOM 939 N N . SER A 1 121 ? 2.832 -3.098 -5.936 1.00 96.38 121 SER A N 1
ATOM 940 C CA . SER A 1 121 ? 2.483 -3.675 -4.645 1.00 96.38 121 SER A CA 1
ATOM 941 C C . SER A 1 121 ? 1.025 -3.337 -4.335 1.00 96.38 121 SER A C 1
ATOM 943 O O . SER A 1 121 ? 0.656 -2.170 -4.251 1.00 96.38 121 SER A O 1
ATOM 945 N N . LEU A 1 122 ? 0.165 -4.346 -4.201 1.00 95.38 122 LEU A N 1
ATOM 946 C CA . LEU A 1 122 ? -1.268 -4.136 -3.982 1.00 95.38 122 LEU A CA 1
ATOM 947 C C . LEU A 1 122 ? -1.570 -4.151 -2.479 1.00 95.38 122 LEU A C 1
ATOM 949 O O . LEU A 1 122 ? -1.524 -5.213 -1.862 1.00 95.38 122 LEU A O 1
ATOM 953 N N . HIS A 1 123 ? -1.794 -2.978 -1.874 1.00 95.06 123 HIS A N 1
ATOM 954 C CA . HIS A 1 123 ? -1.991 -2.835 -0.426 1.00 95.06 123 HIS A CA 1
ATOM 955 C C . HIS A 1 123 ? -3.426 -2.455 -0.061 1.00 95.06 123 HIS A C 1
ATOM 957 O O . HIS A 1 123 ? -4.160 -1.815 -0.821 1.00 95.06 123 HIS A O 1
ATOM 963 N N . GLY A 1 124 ? -3.786 -2.825 1.166 1.00 93.88 124 GLY A N 1
ATOM 964 C CA . GLY A 1 124 ? -4.909 -2.250 1.888 1.00 93.88 124 GLY A CA 1
ATOM 965 C C . GLY A 1 124 ? -4.414 -1.347 3.018 1.00 93.88 124 GLY A C 1
ATOM 966 O O . GLY A 1 124 ? -3.474 -1.693 3.734 1.00 93.88 124 GLY A O 1
ATOM 967 N N . MET A 1 125 ? -5.100 -0.230 3.225 1.00 94.81 125 MET A N 1
ATOM 968 C CA . MET A 1 125 ? -4.926 0.653 4.367 1.00 94.81 125 MET A CA 1
ATOM 969 C C . MET A 1 125 ? -5.984 0.316 5.410 1.00 94.81 125 MET A C 1
ATOM 971 O O . MET A 1 125 ? -7.170 0.303 5.105 1.00 94.81 125 MET A O 1
ATOM 975 N N . GLY A 1 126 ? -5.589 0.081 6.663 1.00 96.12 126 GLY A N 1
ATOM 976 C CA . GLY A 1 126 ? -6.546 -0.311 7.706 1.00 96.12 126 GLY A CA 1
ATOM 977 C C . GLY A 1 126 ? -7.764 0.609 7.813 1.00 96.12 126 GLY A C 1
ATOM 978 O O . GLY A 1 126 ? -8.894 0.142 7.889 1.00 96.12 126 GLY A O 1
ATOM 979 N N . TYR A 1 127 ? -7.513 1.916 7.761 1.00 97.12 127 TYR A N 1
ATOM 980 C CA . TYR A 1 127 ? -8.545 2.938 7.693 1.00 97.12 127 TYR A CA 1
ATOM 981 C C . TYR A 1 127 ? -8.072 4.038 6.766 1.00 97.12 127 TYR A C 1
ATOM 983 O O . TYR A 1 127 ? -6.916 4.459 6.854 1.00 97.12 127 TYR A O 1
ATOM 991 N N . SER A 1 128 ? -8.974 4.553 5.955 1.00 97.31 128 SER A N 1
ATOM 992 C CA . SER A 1 128 ? -8.788 5.805 5.237 1.00 97.31 128 SER A CA 1
ATOM 993 C C . SER A 1 128 ? -10.153 6.360 4.894 1.00 97.31 128 SER A C 1
ATOM 995 O O . SER A 1 128 ? -11.174 5.686 4.989 1.00 97.31 128 SER A O 1
ATOM 997 N N . ASP A 1 129 ? -10.188 7.618 4.503 1.00 96.56 129 ASP A N 1
ATOM 998 C CA . ASP A 1 129 ? -11.432 8.270 4.137 1.00 96.56 129 ASP A CA 1
ATOM 999 C C . ASP A 1 129 ? -11.708 8.181 2.622 1.00 96.56 129 ASP A C 1
ATOM 1001 O O . ASP A 1 129 ? -12.696 8.721 2.136 1.00 96.56 129 ASP A O 1
ATOM 1005 N N . GLY A 1 130 ? -10.853 7.469 1.885 1.00 97.38 130 GLY A N 1
ATOM 1006 C CA . GLY A 1 130 ? -10.890 7.288 0.439 1.00 97.38 130 GLY A CA 1
ATOM 1007 C C . GLY A 1 130 ? -9.742 6.403 -0.053 1.00 97.38 130 GLY A C 1
ATOM 1008 O O . GLY A 1 130 ? -8.954 5.893 0.742 1.00 97.38 130 GLY A O 1
ATOM 1009 N N . VAL A 1 131 ? -9.618 6.226 -1.363 1.00 98.19 131 VAL A N 1
ATOM 1010 C CA . VAL A 1 131 ? -8.533 5.433 -1.967 1.00 98.19 131 VAL A CA 1
ATOM 1011 C C . VAL A 1 131 ? -7.303 6.290 -2.244 1.00 98.19 131 VAL A C 1
ATOM 1013 O O . VAL A 1 131 ? -7.422 7.484 -2.519 1.00 98.19 131 VAL A O 1
ATOM 1016 N N . MET A 1 132 ? -6.117 5.692 -2.197 1.00 98.06 132 MET A N 1
ATOM 1017 C CA . MET A 1 132 ? -4.858 6.373 -2.496 1.00 98.06 132 MET A CA 1
ATOM 1018 C C . MET A 1 132 ? -4.005 5.532 -3.447 1.00 98.06 132 MET A C 1
ATOM 1020 O O . MET A 1 132 ? -4.059 4.302 -3.429 1.00 98.06 132 MET A O 1
ATOM 1024 N N . LEU A 1 133 ? -3.212 6.201 -4.284 1.00 98.31 133 LEU A N 1
ATOM 1025 C CA . LEU A 1 133 ? -2.206 5.556 -5.123 1.00 98.31 133 LEU A CA 1
ATOM 1026 C C . LEU A 1 133 ? -0.847 6.212 -4.881 1.00 98.31 133 LEU A C 1
ATOM 1028 O O . LEU A 1 133 ? -0.692 7.427 -5.012 1.00 98.31 133 LEU A O 1
ATOM 1032 N N . LEU A 1 134 ? 0.145 5.404 -4.535 1.00 98.06 134 LEU A N 1
ATOM 1033 C CA . LEU A 1 134 ? 1.527 5.834 -4.427 1.00 98.06 134 LEU A CA 1
ATOM 1034 C C . LEU A 1 134 ? 2.217 5.555 -5.754 1.00 98.06 134 LEU A C 1
ATOM 1036 O O . LEU A 1 134 ? 2.049 4.484 -6.337 1.00 98.06 134 LEU A O 1
ATOM 1040 N N . ILE A 1 135 ? 3.011 6.512 -6.210 1.00 97.75 135 ILE A N 1
ATOM 1041 C CA . ILE A 1 135 ? 3.738 6.444 -7.475 1.00 97.75 135 ILE A CA 1
ATOM 1042 C C . ILE A 1 135 ? 5.206 6.717 -7.182 1.00 97.75 135 ILE A C 1
ATOM 1044 O O . ILE A 1 135 ? 5.530 7.622 -6.415 1.00 97.75 135 ILE A O 1
ATOM 1048 N N . ASP A 1 136 ? 6.109 5.956 -7.790 1.00 93.38 136 ASP A N 1
ATOM 1049 C CA . ASP A 1 136 ? 7.537 6.229 -7.676 1.00 93.38 136 ASP A CA 1
ATOM 1050 C C . ASP A 1 136 ? 7.854 7.688 -8.036 1.00 93.38 136 ASP A C 1
ATOM 1052 O O . ASP A 1 136 ? 7.363 8.246 -9.025 1.00 93.38 136 ASP A O 1
ATOM 1056 N N . ARG A 1 137 ? 8.695 8.328 -7.219 1.00 91.19 137 ARG A N 1
ATOM 1057 C CA . ARG A 1 137 ? 9.023 9.748 -7.374 1.00 91.19 137 ARG A CA 1
ATOM 1058 C C . ARG A 1 137 ? 9.587 10.083 -8.759 1.00 91.19 137 ARG A C 1
ATOM 1060 O O . ARG A 1 137 ? 9.316 11.176 -9.260 1.00 91.19 137 ARG A O 1
ATOM 1067 N N . HIS A 1 138 ? 10.319 9.159 -9.383 1.00 89.88 138 HIS A N 1
ATOM 1068 C CA . HIS A 1 138 ? 10.939 9.326 -10.699 1.00 89.88 138 HIS A CA 1
ATOM 1069 C C . HIS A 1 138 ? 9.923 9.252 -11.848 1.00 89.88 138 HIS A C 1
ATOM 1071 O O . HIS A 1 138 ? 10.225 9.680 -12.959 1.00 89.88 138 HIS A O 1
ATOM 1077 N N . TRP A 1 139 ? 8.701 8.791 -11.567 1.00 94.62 139 TRP A N 1
ATOM 1078 C CA . TRP A 1 139 ? 7.598 8.681 -12.523 1.00 94.62 139 TRP A CA 1
ATOM 1079 C C . TRP A 1 139 ? 6.471 9.696 -12.303 1.00 94.62 139 TRP A C 1
ATOM 1081 O O . TRP A 1 139 ? 5.575 9.820 -13.142 1.00 94.62 139 TRP A O 1
ATOM 1091 N N . SER A 1 140 ? 6.509 10.462 -11.212 1.00 88.12 140 SER A N 1
ATOM 1092 C CA . SER A 1 140 ? 5.450 11.413 -10.832 1.00 88.12 140 SER A CA 1
ATOM 1093 C C . SER A 1 140 ? 5.016 12.374 -11.957 1.00 88.12 140 SER A C 1
ATOM 1095 O O . SER A 1 140 ? 3.829 12.653 -12.095 1.00 88.12 140 SER A O 1
ATOM 1097 N N . TYR A 1 141 ? 5.935 12.806 -12.827 1.00 89.12 141 TYR A N 1
ATOM 1098 C CA . TYR A 1 141 ? 5.662 13.731 -13.939 1.00 89.12 141 TYR A CA 1
ATOM 1099 C C . TYR A 1 141 ? 5.197 13.055 -15.247 1.00 89.12 141 TYR A C 1
ATOM 1101 O O . TYR A 1 141 ? 4.878 13.743 -16.213 1.00 89.12 141 TYR A O 1
ATOM 1109 N N . ARG A 1 142 ? 5.151 11.715 -15.309 1.00 92.81 142 ARG A N 1
ATOM 1110 C CA . ARG A 1 142 ? 4.790 10.924 -16.511 1.00 92.81 142 ARG A CA 1
ATOM 1111 C C . ARG A 1 142 ? 3.478 10.156 -16.357 1.00 92.81 142 ARG A C 1
ATOM 1113 O O . ARG A 1 142 ? 3.136 9.335 -17.202 1.00 92.81 142 ARG A O 1
ATOM 1120 N N . THR A 1 143 ? 2.745 10.405 -15.275 1.00 96.00 143 THR A N 1
ATOM 1121 C CA . THR A 1 143 ? 1.628 9.557 -14.829 1.00 96.00 143 THR A CA 1
ATOM 1122 C C . THR A 1 143 ? 0.274 10.260 -14.842 1.00 96.00 143 THR A C 1
ATOM 1124 O O . THR A 1 143 ? -0.678 9.751 -14.267 1.00 96.00 143 THR A O 1
ATOM 1127 N N . GLU A 1 144 ? 0.126 11.388 -15.540 1.00 95.50 144 GLU A N 1
ATOM 1128 C CA . GLU A 1 144 ? -1.140 12.143 -15.594 1.00 95.50 144 GLU A CA 1
ATOM 1129 C C . GLU A 1 144 ? -2.340 11.281 -16.035 1.00 95.50 144 GLU A C 1
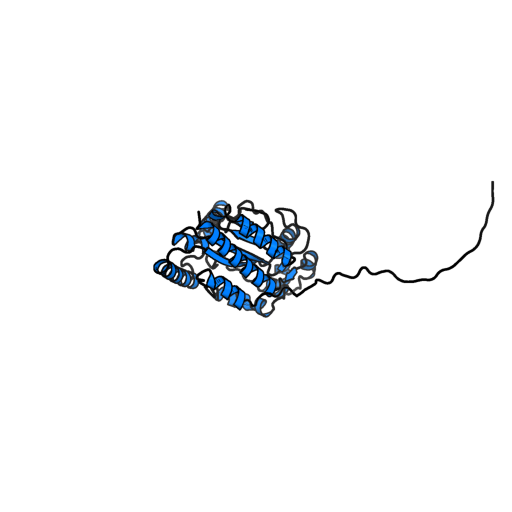ATOM 1131 O O . GLU A 1 144 ? -3.423 11.357 -15.448 1.00 95.50 144 GLU A O 1
ATOM 1136 N N . ARG A 1 145 ? -2.144 10.406 -17.035 1.00 95.31 145 ARG A N 1
ATOM 1137 C CA . ARG A 1 145 ? -3.184 9.474 -17.503 1.00 95.31 145 ARG A CA 1
ATOM 1138 C C . ARG A 1 145 ? -3.548 8.432 -16.448 1.00 95.31 145 ARG A C 1
ATOM 1140 O O . ARG A 1 145 ? -4.735 8.186 -16.251 1.00 95.31 145 ARG A O 1
ATOM 1147 N N . LEU A 1 146 ? -2.549 7.864 -15.770 1.00 97.75 146 LEU A N 1
ATOM 1148 C CA . LEU A 1 146 ? -2.741 6.938 -14.651 1.00 97.75 146 LEU A CA 1
ATOM 1149 C C . LEU A 1 146 ? -3.521 7.616 -13.520 1.00 97.75 146 LEU A C 1
ATOM 1151 O O . LEU A 1 146 ? -4.540 7.089 -13.087 1.00 97.75 146 LEU A O 1
ATOM 1155 N N . GLN A 1 147 ? -3.095 8.811 -13.106 1.00 98.12 147 GLN A N 1
ATOM 1156 C CA . GLN A 1 147 ? -3.739 9.579 -12.040 1.00 98.12 147 GLN A CA 1
ATOM 1157 C C . GLN A 1 147 ? -5.204 9.876 -12.389 1.00 98.12 147 GLN A C 1
ATOM 1159 O O . GLN A 1 147 ? -6.120 9.485 -11.670 1.00 98.12 147 GLN A O 1
ATOM 1164 N N . SER A 1 148 ? -5.445 10.466 -13.561 1.00 97.81 148 SER A N 1
ATOM 1165 C CA . SER A 1 148 ? -6.798 10.804 -14.015 1.00 97.81 148 SER A CA 1
ATOM 1166 C C . SER A 1 148 ? -7.690 9.570 -14.188 1.00 97.81 148 SER A C 1
ATOM 1168 O O . SER A 1 148 ? -8.884 9.613 -13.891 1.00 97.81 148 SER A O 1
ATOM 1170 N N . GLY A 1 149 ? -7.131 8.467 -14.697 1.00 98.19 149 GLY A N 1
ATOM 1171 C CA . GLY A 1 149 ? -7.837 7.198 -14.860 1.00 98.19 149 GLY A CA 1
ATOM 1172 C C . GLY A 1 149 ? -8.261 6.604 -13.523 1.00 98.19 149 GLY A C 1
ATOM 1173 O O . GLY A 1 149 ? -9.435 6.276 -13.350 1.00 98.19 149 GLY A O 1
ATOM 1174 N N . PHE A 1 150 ? -7.338 6.554 -12.563 1.00 98.50 150 PHE A N 1
ATOM 1175 C CA . PHE A 1 150 ? -7.589 5.985 -11.245 1.00 98.50 150 PHE A CA 1
ATOM 1176 C C . PHE A 1 150 ? -8.592 6.825 -10.444 1.00 98.50 150 PHE A C 1
ATOM 1178 O O . PHE A 1 150 ? -9.513 6.271 -9.849 1.00 98.50 150 PHE A O 1
ATOM 1185 N N . THR A 1 151 ? -8.520 8.160 -10.522 1.00 98.62 151 THR A N 1
ATOM 1186 C CA . THR A 1 151 ? -9.537 9.046 -9.929 1.00 98.62 151 THR A CA 1
ATOM 1187 C C . THR A 1 151 ? -10.931 8.783 -10.498 1.00 98.62 151 THR A C 1
ATOM 1189 O O . THR A 1 151 ? -11.904 8.726 -9.748 1.00 98.62 151 THR A O 1
ATOM 1192 N N . ARG A 1 152 ? -11.055 8.577 -11.818 1.00 98.56 152 ARG A N 1
ATOM 1193 C CA . ARG A 1 152 ? -12.346 8.217 -12.425 1.00 98.56 152 ARG A CA 1
ATOM 1194 C C . ARG A 1 152 ? -12.825 6.840 -11.976 1.00 98.56 152 ARG A C 1
ATOM 1196 O O . ARG A 1 152 ? -14.021 6.681 -11.764 1.00 98.56 152 ARG A O 1
ATOM 1203 N N . ALA A 1 153 ? -11.930 5.862 -11.846 1.00 98.06 153 ALA A N 1
ATOM 1204 C CA . ALA A 1 153 ? -12.280 4.529 -11.359 1.00 98.06 153 ALA A CA 1
ATOM 1205 C C . ALA A 1 153 ? -12.809 4.582 -9.916 1.00 98.06 153 ALA A C 1
ATOM 1207 O O . ALA A 1 153 ? -13.877 4.040 -9.639 1.00 98.06 153 ALA A O 1
ATOM 1208 N N . ALA A 1 154 ? -12.137 5.328 -9.034 1.00 98.19 154 ALA A N 1
ATOM 1209 C CA . ALA A 1 154 ? -12.594 5.573 -7.668 1.00 98.19 154 ALA A CA 1
ATOM 1210 C C . ALA A 1 154 ? -13.984 6.227 -7.637 1.00 98.19 154 ALA A C 1
ATOM 1212 O O . ALA A 1 154 ? -14.890 5.729 -6.970 1.00 98.19 154 ALA A O 1
ATOM 1213 N N . ALA A 1 155 ? -14.183 7.287 -8.427 1.00 98.19 155 ALA A N 1
ATOM 1214 C CA . ALA A 1 155 ? -15.462 7.988 -8.502 1.00 98.19 155 ALA A CA 1
ATOM 1215 C C . ALA A 1 155 ? -16.600 7.089 -9.019 1.00 98.19 155 ALA A C 1
ATOM 1217 O O . ALA A 1 155 ? -17.698 7.129 -8.469 1.00 98.19 155 ALA A O 1
ATOM 1218 N N . ARG A 1 156 ? -16.345 6.237 -10.028 1.00 97.81 156 ARG A N 1
ATOM 1219 C CA . ARG A 1 156 ? -17.324 5.239 -10.510 1.00 97.81 156 ARG A CA 1
ATOM 1220 C C . ARG A 1 156 ? -17.723 4.244 -9.420 1.00 97.81 156 ARG A C 1
ATOM 1222 O O . ARG A 1 156 ? -18.868 3.811 -9.395 1.00 97.81 156 ARG A O 1
ATOM 1229 N N . ALA A 1 157 ? -16.798 3.906 -8.526 1.00 96.44 157 ALA A N 1
ATOM 1230 C CA . ALA A 1 157 ? -17.051 3.044 -7.377 1.00 96.44 157 ALA A CA 1
ATOM 1231 C C . ALA A 1 157 ? -17.708 3.775 -6.186 1.00 96.44 157 ALA A C 1
ATOM 1233 O O . ALA A 1 157 ? -17.868 3.183 -5.121 1.00 96.44 157 ALA A O 1
ATOM 1234 N N . GLY A 1 158 ? -18.062 5.060 -6.326 1.00 97.00 158 GLY A N 1
ATOM 1235 C CA . GLY A 1 158 ? -18.621 5.862 -5.233 1.00 97.00 158 GLY A CA 1
ATOM 1236 C C . GLY A 1 158 ? -17.604 6.209 -4.141 1.00 97.00 158 GLY A C 1
ATOM 1237 O O . GLY A 1 158 ? -17.986 6.545 -3.019 1.00 97.00 158 GLY A O 1
ATOM 1238 N N . LEU A 1 159 ? -16.307 6.121 -4.446 1.00 97.19 159 LEU A N 1
ATOM 1239 C CA . LEU A 1 159 ? -15.217 6.410 -3.520 1.00 97.19 159 LEU A CA 1
ATOM 1240 C C . LEU A 1 159 ? -14.569 7.753 -3.851 1.00 97.19 159 LEU A C 1
ATOM 1242 O O . LEU A 1 159 ? -14.400 8.126 -5.012 1.00 97.19 159 LEU A O 1
ATOM 1246 N N . ARG A 1 160 ? -14.143 8.467 -2.808 1.00 96.12 160 ARG A N 1
ATOM 1247 C CA . ARG A 1 160 ? -13.275 9.640 -2.951 1.00 96.12 160 ARG A CA 1
ATOM 1248 C C . ARG A 1 160 ? -11.803 9.244 -2.886 1.00 96.12 160 ARG A C 1
ATOM 1250 O O . ARG A 1 160 ? -11.458 8.143 -2.462 1.00 96.12 160 ARG A O 1
ATOM 1257 N N . MET A 1 161 ? -10.943 10.179 -3.264 1.00 98.12 161 MET A N 1
ATOM 1258 C CA . MET A 1 161 ? -9.499 10.068 -3.083 1.00 98.12 161 MET A CA 1
ATOM 1259 C C . MET A 1 161 ? -9.105 10.465 -1.648 1.00 98.12 161 MET A C 1
ATOM 1261 O O . MET A 1 161 ? -9.580 11.486 -1.152 1.00 98.12 161 MET A O 1
ATOM 1265 N N . HIS A 1 162 ? -8.234 9.695 -0.992 1.00 97.62 162 HIS A N 1
ATOM 1266 C CA . HIS A 1 162 ? -7.668 10.024 0.323 1.00 97.62 162 HIS A CA 1
ATOM 1267 C C . HIS A 1 162 ? -6.509 11.015 0.174 1.00 97.62 162 HIS A C 1
ATOM 1269 O O . HIS A 1 162 ? -5.380 10.629 -0.128 1.00 97.62 162 HIS A O 1
ATOM 1275 N N . ASP A 1 163 ? -6.783 12.304 0.375 1.00 96.00 163 ASP A N 1
ATOM 1276 C CA . ASP A 1 163 ? -5.803 13.377 0.181 1.00 96.00 163 ASP A CA 1
ATOM 1277 C C . ASP A 1 163 ? -5.208 13.861 1.509 1.00 96.00 163 ASP A C 1
ATOM 1279 O O . ASP A 1 163 ? -5.613 14.887 2.047 1.00 96.00 163 ASP A O 1
ATOM 1283 N N . ASN A 1 164 ? -4.244 13.115 2.051 1.00 94.81 164 ASN A N 1
ATOM 1284 C CA . ASN A 1 164 ? -3.501 13.501 3.251 1.00 94.81 164 ASN A CA 1
ATOM 1285 C C . ASN A 1 164 ? -2.111 14.042 2.891 1.00 94.81 164 ASN A C 1
ATOM 1287 O O . ASN A 1 164 ? -1.193 13.267 2.601 1.00 94.81 164 ASN A O 1
ATOM 1291 N N . ASN A 1 165 ? -1.919 15.364 2.946 1.00 94.69 165 ASN A N 1
ATOM 1292 C CA . ASN A 1 165 ? -0.602 15.942 2.697 1.00 94.69 165 ASN A CA 1
ATOM 1293 C C . ASN A 1 165 ? 0.304 15.812 3.928 1.00 94.69 165 ASN A C 1
ATOM 1295 O O . ASN A 1 165 ? 0.323 16.655 4.826 1.00 94.69 165 ASN A O 1
ATOM 1299 N N . ARG A 1 166 ? 1.134 14.770 3.913 1.00 92.25 166 ARG A N 1
ATOM 1300 C CA . ARG A 1 166 ? 2.133 14.486 4.951 1.00 92.25 166 ARG A CA 1
ATOM 1301 C C . ARG A 1 166 ? 3.407 15.327 4.837 1.00 92.25 166 ARG A C 1
ATOM 1303 O O . ARG A 1 166 ? 4.331 15.133 5.619 1.00 92.25 166 ARG A O 1
ATOM 1310 N N . LYS A 1 167 ? 3.483 16.253 3.874 1.00 92.62 167 LYS A N 1
ATOM 1311 C CA . LYS A 1 167 ? 4.598 17.200 3.693 1.00 92.62 167 LYS A CA 1
ATOM 1312 C C . LYS A 1 167 ? 5.981 16.528 3.631 1.00 92.62 167 LYS A C 1
ATOM 1314 O O . LYS A 1 167 ? 6.960 17.081 4.121 1.00 92.62 167 LYS A O 1
ATOM 1319 N N . GLY A 1 168 ? 6.065 15.334 3.039 1.00 90.00 168 GLY A N 1
ATOM 1320 C CA . GLY A 1 168 ? 7.317 14.582 2.914 1.00 90.00 168 GLY A CA 1
ATOM 1321 C C . GLY A 1 168 ? 7.694 13.744 4.138 1.00 90.00 168 GLY A C 1
ATOM 1322 O O . GLY A 1 168 ? 8.736 13.088 4.114 1.00 90.00 168 GLY A O 1
ATOM 1323 N N . GLU A 1 169 ? 6.873 13.715 5.194 1.00 91.19 169 GLU A N 1
ATOM 1324 C CA . GLU A 1 169 ? 7.104 12.856 6.359 1.00 91.19 169 GLU A CA 1
ATOM 1325 C C . GLU A 1 169 ? 7.294 11.405 5.901 1.00 91.19 169 GLU A C 1
ATOM 1327 O O . GLU A 1 169 ? 6.444 10.862 5.193 1.00 91.19 169 GLU A O 1
ATOM 1332 N N . LYS A 1 170 ? 8.413 10.778 6.291 1.00 89.06 170 LYS A N 1
ATOM 1333 C CA . LYS A 1 170 ? 8.770 9.399 5.906 1.00 89.06 170 LYS A CA 1
ATOM 1334 C C . LYS A 1 170 ? 8.845 9.165 4.386 1.00 89.06 170 LYS A C 1
ATOM 1336 O O . LYS A 1 170 ? 8.650 8.049 3.921 1.00 89.06 170 LYS A O 1
ATOM 1341 N N . GLY A 1 171 ? 9.104 10.214 3.604 1.00 90.88 171 GLY A N 1
ATOM 1342 C CA . GLY A 1 171 ? 9.198 10.129 2.144 1.00 90.88 171 GLY A CA 1
ATOM 1343 C C . GLY A 1 171 ? 7.861 10.211 1.405 1.00 90.88 171 GLY A C 1
ATOM 1344 O O . GLY A 1 171 ? 7.840 9.994 0.199 1.00 90.88 171 GLY A O 1
ATOM 1345 N N . PHE A 1 172 ? 6.760 10.548 2.085 1.00 92.75 172 PHE A N 1
ATOM 1346 C CA . PHE A 1 172 ? 5.444 10.725 1.463 1.00 92.75 172 PHE A CA 1
ATOM 1347 C C . PHE A 1 172 ? 5.269 12.166 0.968 1.00 92.75 172 PHE A C 1
ATOM 1349 O O . PHE A 1 172 ? 4.710 13.024 1.660 1.00 92.75 172 PHE A O 1
ATOM 1356 N N . PHE A 1 173 ? 5.770 12.450 -0.234 1.00 95.25 173 PHE A N 1
ATOM 1357 C CA . PHE A 1 173 ? 5.548 13.721 -0.917 1.00 95.25 173 PHE A CA 1
ATOM 1358 C C . PHE A 1 173 ? 4.253 13.662 -1.715 1.00 95.25 173 PHE A C 1
ATOM 1360 O O . PHE A 1 173 ? 4.004 12.707 -2.446 1.00 95.25 173 PHE A O 1
ATOM 1367 N N . ARG A 1 174 ? 3.419 14.691 -1.587 1.00 95.88 174 ARG A N 1
ATOM 1368 C CA . ARG A 1 174 ? 2.188 14.795 -2.365 1.00 95.88 174 ARG A CA 1
ATOM 1369 C C . ARG A 1 174 ? 2.500 15.106 -3.829 1.00 95.88 174 ARG A C 1
ATOM 1371 O O . ARG A 1 174 ? 3.286 16.006 -4.108 1.00 95.88 174 ARG A O 1
ATOM 1378 N N . ILE A 1 175 ? 1.851 14.378 -4.735 1.00 96.44 175 ILE A N 1
ATOM 1379 C CA . ILE A 1 175 ? 1.903 14.596 -6.188 1.00 96.44 175 ILE A CA 1
ATOM 1380 C C . ILE A 1 175 ? 0.660 15.383 -6.622 1.00 96.44 175 ILE A C 1
ATOM 1382 O O . ILE A 1 175 ? 0.770 16.432 -7.248 1.00 96.44 175 ILE A O 1
ATOM 1386 N N . ALA A 1 176 ? -0.519 14.889 -6.243 1.00 96.06 176 ALA A N 1
ATOM 1387 C CA . ALA A 1 176 ? -1.839 15.432 -6.563 1.00 96.06 176 ALA A CA 1
ATOM 1388 C C . ALA A 1 176 ? -2.863 14.910 -5.525 1.00 96.06 176 ALA A C 1
ATOM 1390 O O . ALA A 1 176 ? -2.489 14.068 -4.703 1.00 96.06 176 ALA A O 1
ATOM 1391 N N . PRO A 1 177 ? -4.135 15.362 -5.517 1.00 96.31 177 PRO A N 1
ATOM 1392 C CA . PRO A 1 177 ? -5.139 14.836 -4.591 1.00 96.31 177 PRO A CA 1
ATOM 1393 C C . PRO A 1 177 ? -5.262 13.306 -4.648 1.00 96.31 177 PRO A C 1
ATOM 1395 O O . PRO A 1 177 ? -5.651 12.753 -5.674 1.00 96.31 177 PRO A O 1
ATOM 1398 N N . GLY A 1 178 ? -4.934 12.618 -3.549 1.00 96.81 178 GLY A N 1
ATOM 1399 C CA . GLY A 1 178 ? -4.946 11.147 -3.490 1.00 96.81 178 GLY A CA 1
ATOM 1400 C C . GLY A 1 178 ? -3.728 10.436 -4.072 1.00 96.81 178 GLY A C 1
ATOM 1401 O O . GLY A 1 178 ? -3.737 9.208 -4.167 1.00 96.81 178 GLY A O 1
ATOM 1402 N N . PHE A 1 179 ? -2.696 11.188 -4.457 1.00 97.88 179 PHE A N 1
ATOM 1403 C CA . PHE A 1 179 ? -1.467 10.654 -5.030 1.00 97.88 179 PHE A CA 1
ATOM 1404 C C . PHE A 1 179 ? -0.254 11.131 -4.239 1.00 97.88 179 PHE A C 1
ATOM 1406 O O . PHE A 1 179 ? -0.037 12.333 -4.057 1.00 97.88 179 PHE A O 1
ATOM 1413 N N . THR A 1 180 ? 0.568 10.186 -3.793 1.00 97.31 180 THR A N 1
ATOM 1414 C CA . THR A 1 180 ? 1.808 10.474 -3.058 1.00 97.31 180 THR A CA 1
ATOM 1415 C C . THR A 1 180 ? 2.973 9.673 -3.621 1.00 97.31 180 THR A C 1
ATOM 1417 O O . THR A 1 180 ? 2.784 8.757 -4.417 1.00 97.31 180 THR A O 1
ATOM 1420 N N . THR A 1 181 ? 4.200 10.031 -3.263 1.00 96.56 181 THR A N 1
ATOM 1421 C CA . THR A 1 181 ? 5.363 9.225 -3.625 1.00 96.56 181 THR A CA 1
ATOM 1422 C C . THR A 1 181 ? 5.411 7.935 -2.816 1.00 96.56 181 THR A C 1
ATOM 1424 O O . THR A 1 181 ? 5.055 7.931 -1.636 1.00 96.56 181 THR A O 1
ATOM 1427 N N . THR A 1 182 ? 5.899 6.849 -3.417 1.00 94.12 182 THR A N 1
ATOM 1428 C CA . THR A 1 182 ? 6.255 5.648 -2.650 1.00 94.12 182 THR A CA 1
ATOM 1429 C C . THR A 1 182 ? 7.353 5.978 -1.633 1.00 94.12 182 THR A C 1
ATOM 1431 O O . THR A 1 182 ? 8.327 6.641 -2.009 1.00 94.12 182 THR A O 1
ATOM 1434 N N . PRO A 1 183 ? 7.239 5.541 -0.366 1.00 89.88 183 PRO A N 1
ATOM 1435 C CA . PRO A 1 183 ? 8.306 5.733 0.605 1.00 89.88 183 PRO A CA 1
ATOM 1436 C C . PRO A 1 183 ? 9.545 4.916 0.220 1.00 89.88 183 PRO A C 1
ATOM 1438 O O . PRO A 1 183 ? 9.446 3.807 -0.298 1.00 89.88 183 PRO A O 1
ATOM 1441 N N . GLU A 1 184 ? 10.715 5.473 0.514 1.00 93.38 184 GLU A N 1
ATOM 1442 C CA . GLU A 1 184 ? 12.016 4.836 0.301 1.00 93.38 184 GLU A CA 1
ATOM 1443 C C . GLU A 1 184 ? 12.641 4.486 1.653 1.00 93.38 184 GLU A C 1
ATOM 1445 O O . GLU A 1 184 ? 12.523 5.252 2.617 1.00 93.38 184 GLU A O 1
ATOM 1450 N N . GLY A 1 185 ? 13.359 3.365 1.725 1.00 93.56 185 GLY A N 1
ATOM 1451 C CA . GLY A 1 185 ? 14.059 2.922 2.927 1.00 93.56 185 GLY A CA 1
ATOM 1452 C C . GLY A 1 185 ? 14.994 4.000 3.468 1.00 93.56 185 GLY A C 1
ATOM 1453 O O . GLY A 1 185 ? 15.035 4.255 4.672 1.00 93.56 185 GLY A O 1
ATOM 1454 N N . ARG A 1 186 ? 15.674 4.736 2.579 1.00 93.25 186 ARG A N 1
ATOM 1455 C CA . ARG A 1 186 ? 16.500 5.889 2.974 1.00 93.25 186 ARG A CA 1
ATOM 1456 C C . ARG A 1 186 ? 15.687 6.989 3.662 1.00 93.25 186 ARG A C 1
ATOM 1458 O O . ARG A 1 186 ? 16.140 7.516 4.673 1.00 93.25 186 ARG A O 1
ATOM 1465 N N . ALA A 1 187 ? 14.510 7.333 3.141 1.00 93.31 187 ALA A N 1
ATOM 1466 C CA . ALA A 1 187 ? 13.660 8.361 3.738 1.00 93.31 187 ALA A CA 1
ATOM 1467 C C . ALA A 1 187 ? 13.136 7.932 5.118 1.00 93.31 187 ALA A C 1
ATOM 1469 O O . ALA A 1 187 ? 13.059 8.759 6.028 1.00 93.31 187 ALA A O 1
ATOM 1470 N N . MET A 1 188 ? 12.843 6.638 5.294 1.00 93.94 188 MET A N 1
ATOM 1471 C CA . MET A 1 188 ? 12.500 6.060 6.596 1.00 93.94 188 MET A CA 1
ATOM 1472 C C . MET A 1 188 ? 13.665 6.189 7.584 1.00 93.94 188 MET A C 1
ATOM 1474 O O . MET A 1 188 ? 13.472 6.732 8.671 1.00 93.94 188 MET A O 1
ATOM 1478 N N . ARG A 1 189 ? 14.881 5.775 7.195 1.00 95.44 189 ARG A N 1
ATOM 1479 C CA . ARG A 1 189 ? 16.091 5.893 8.032 1.00 95.44 189 ARG A CA 1
ATOM 1480 C C . ARG A 1 189 ? 16.338 7.331 8.479 1.00 95.44 189 ARG A C 1
ATOM 1482 O O . ARG A 1 189 ? 16.380 7.598 9.675 1.00 95.44 189 ARG A O 1
ATOM 1489 N N . THR A 1 190 ? 16.383 8.264 7.527 1.00 95.25 190 THR A N 1
ATOM 1490 C CA . THR A 1 190 ? 16.602 9.689 7.812 1.00 95.25 190 THR A CA 1
ATOM 1491 C C . THR A 1 190 ? 15.525 10.267 8.731 1.00 95.25 190 THR A C 1
ATOM 1493 O O . THR A 1 190 ? 15.835 11.064 9.616 1.00 95.25 190 THR A O 1
ATOM 1496 N N . TYR A 1 191 ? 14.261 9.857 8.569 1.00 94.56 191 TYR A N 1
ATOM 1497 C CA . TYR A 1 191 ? 13.191 10.287 9.465 1.00 94.56 191 TYR A CA 1
ATOM 1498 C C . TYR A 1 191 ? 13.476 9.873 10.916 1.00 94.56 191 TYR A C 1
ATOM 1500 O O . TYR A 1 191 ? 13.501 10.743 11.783 1.00 94.56 191 TYR A O 1
ATOM 1508 N N . PHE A 1 192 ? 13.743 8.593 11.188 1.00 95.31 192 PHE A N 1
ATOM 1509 C CA . PHE A 1 192 ? 13.980 8.122 12.559 1.00 95.31 192 PHE A CA 1
ATOM 1510 C C . PHE A 1 192 ? 15.285 8.669 13.159 1.00 95.31 192 PHE A C 1
ATOM 1512 O O . PHE A 1 192 ? 15.282 9.118 14.304 1.00 95.31 192 PHE A O 1
ATOM 1519 N N . GLU A 1 193 ? 16.361 8.761 12.372 1.00 96.50 193 GLU A N 1
ATOM 1520 C CA . GLU A 1 193 ? 17.619 9.397 12.794 1.00 96.50 193 GLU A CA 1
ATOM 1521 C C . GLU A 1 193 ? 17.404 10.854 13.225 1.00 96.50 193 GLU A C 1
ATOM 1523 O O . GLU A 1 193 ? 17.842 11.257 14.301 1.00 96.50 193 GLU A O 1
ATOM 1528 N N . SER A 1 194 ? 16.671 11.640 12.425 1.00 95.94 194 SER A N 1
ATOM 1529 C CA . SER A 1 194 ? 16.389 13.051 12.739 1.00 95.94 194 SER A CA 1
ATOM 1530 C C . SER A 1 194 ? 15.513 13.253 13.982 1.00 95.94 194 SER A C 1
ATOM 1532 O O . SER A 1 194 ? 15.494 14.349 14.538 1.00 95.94 194 SER A O 1
ATOM 1534 N N . HIS A 1 195 ? 14.824 12.205 14.442 1.00 95.19 195 HIS A N 1
ATOM 1535 C CA . HIS A 1 195 ? 14.015 12.207 15.664 1.00 95.19 195 HIS A CA 1
ATOM 1536 C C . HIS A 1 195 ? 14.739 11.558 16.856 1.00 95.19 195 HIS A C 1
ATOM 1538 O O . HIS A 1 195 ? 14.122 11.339 17.896 1.00 95.19 195 HIS A O 1
ATOM 1544 N N . GLY A 1 196 ? 16.039 11.265 16.729 1.00 96.94 196 GLY A N 1
ATOM 1545 C CA . GLY A 1 196 ? 16.837 10.688 17.811 1.00 96.94 196 GLY A CA 1
ATOM 1546 C C . GLY A 1 196 ? 16.587 9.198 18.052 1.00 96.94 196 GLY 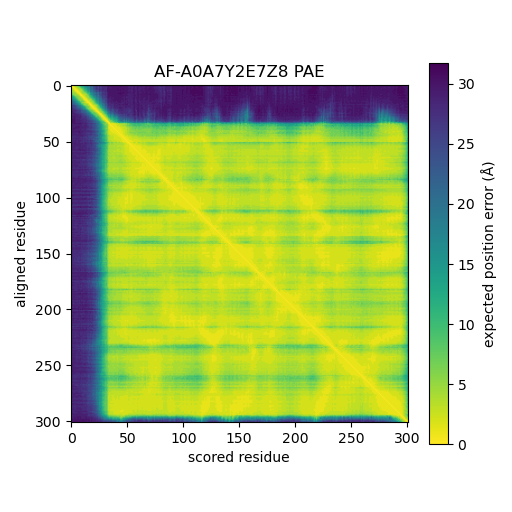A C 1
ATOM 1547 O O . GLY A 1 196 ? 16.867 8.717 19.146 1.00 96.94 196 GLY A O 1
ATOM 1548 N N . ASP A 1 197 ? 16.087 8.469 17.050 1.00 96.69 197 ASP A N 1
ATOM 1549 C CA . ASP A 1 197 ? 15.820 7.026 17.116 1.00 96.69 197 ASP A CA 1
ATOM 1550 C C . ASP A 1 197 ? 16.679 6.240 16.096 1.00 96.69 197 ASP A C 1
ATOM 1552 O O . ASP A 1 197 ? 16.176 5.709 15.098 1.00 96.69 197 ASP A O 1
ATOM 1556 N N . PRO A 1 198 ? 18.011 6.185 16.292 1.00 96.75 198 PRO A N 1
ATOM 1557 C CA . PRO A 1 198 ? 18.914 5.479 15.384 1.00 96.75 198 PRO A CA 1
ATOM 1558 C C . PRO A 1 198 ? 18.730 3.954 15.429 1.00 96.75 198 PRO A C 1
ATOM 1560 O O . PRO A 1 198 ? 19.017 3.273 14.443 1.00 96.75 198 PRO A O 1
ATOM 1563 N N . GLU A 1 199 ? 18.237 3.410 16.545 1.00 97.00 199 GLU A N 1
ATOM 1564 C CA . GLU A 1 199 ? 17.972 1.976 16.688 1.00 97.00 199 GLU A CA 1
ATOM 1565 C C . GLU A 1 199 ? 16.864 1.537 15.731 1.00 97.00 199 GLU A C 1
ATOM 1567 O O . GLU A 1 199 ? 17.058 0.596 14.961 1.00 97.00 199 GLU A O 1
ATOM 1572 N N . THR A 1 200 ? 15.740 2.262 15.698 1.00 94.88 200 THR A N 1
ATOM 1573 C CA . THR A 1 200 ? 14.668 1.987 14.738 1.00 94.88 200 THR A CA 1
ATOM 1574 C C . THR A 1 200 ? 15.112 2.266 13.303 1.00 94.88 200 THR A C 1
ATOM 1576 O O . THR A 1 200 ? 14.749 1.513 12.398 1.00 94.88 200 THR A O 1
ATOM 1579 N N . ALA A 1 201 ? 15.935 3.294 13.066 1.00 95.56 201 ALA A N 1
ATOM 1580 C CA . ALA A 1 201 ? 16.478 3.570 11.735 1.00 95.56 201 ALA A CA 1
ATOM 1581 C C . ALA A 1 201 ? 17.274 2.376 11.172 1.00 95.56 201 ALA A C 1
ATOM 1583 O O . ALA A 1 201 ? 17.059 1.977 10.028 1.00 95.56 201 ALA A O 1
ATOM 1584 N N . ALA A 1 202 ? 18.124 1.735 11.981 1.00 95.50 202 ALA A N 1
ATOM 1585 C CA . ALA A 1 202 ? 18.938 0.588 11.563 1.00 95.50 202 ALA A CA 1
ATOM 1586 C C . ALA A 1 202 ? 18.119 -0.653 11.136 1.00 95.50 202 ALA A C 1
ATOM 1588 O O . ALA A 1 202 ? 18.641 -1.575 10.488 1.00 95.50 202 ALA A O 1
ATOM 1589 N N . LEU A 1 203 ? 16.827 -0.686 11.479 1.00 95.00 203 LEU A N 1
ATOM 1590 C CA . LEU A 1 203 ? 15.909 -1.763 11.118 1.00 95.00 203 LEU A CA 1
ATOM 1591 C C . LEU A 1 203 ? 15.364 -1.641 9.687 1.00 95.00 203 LEU A C 1
ATOM 1593 O O . LEU A 1 203 ? 14.906 -2.647 9.148 1.00 95.00 203 LEU A O 1
ATOM 1597 N N . PHE A 1 204 ? 15.445 -0.466 9.053 1.00 94.62 204 PHE A N 1
ATOM 1598 C CA . PHE A 1 204 ? 14.948 -0.255 7.690 1.00 94.62 204 PHE A CA 1
ATOM 1599 C C . PHE A 1 204 ? 15.987 -0.618 6.627 1.00 94.62 204 PHE A C 1
ATOM 1601 O O . PHE A 1 204 ? 17.054 -0.001 6.536 1.00 94.62 204 PHE A O 1
ATOM 1608 N N . SER A 1 205 ? 15.634 -1.571 5.768 1.00 95.12 205 SER A N 1
ATOM 1609 C CA . SER A 1 205 ? 16.322 -1.859 4.509 1.00 95.12 205 SER A CA 1
ATOM 1610 C C . SER A 1 205 ? 15.633 -1.143 3.343 1.00 95.12 205 SER A C 1
ATOM 1612 O O . SER A 1 205 ? 14.871 -0.196 3.546 1.00 95.12 205 SER A O 1
ATOM 1614 N N . ASP A 1 206 ? 15.925 -1.572 2.123 1.00 95.44 206 ASP A N 1
ATOM 1615 C CA . ASP A 1 206 ? 15.247 -1.103 0.922 1.00 95.44 206 ASP A CA 1
ATOM 1616 C C . ASP A 1 206 ? 13.831 -1.689 0.816 1.00 95.44 206 ASP A C 1
ATOM 1618 O O . ASP A 1 206 ? 13.518 -2.762 1.353 1.00 95.44 206 ASP A O 1
ATOM 1622 N N . SER A 1 207 ? 12.972 -0.967 0.101 1.00 95.56 207 SER A N 1
ATOM 1623 C CA . SER A 1 207 ? 11.651 -1.435 -0.307 1.00 95.56 207 SER A CA 1
ATOM 1624 C C . SER A 1 207 ? 11.698 -2.363 -1.524 1.00 95.56 207 SER A C 1
ATOM 1626 O O . SER A 1 207 ? 12.698 -2.428 -2.242 1.00 95.56 207 SER A O 1
ATOM 1628 N N . SER A 1 208 ? 10.588 -3.056 -1.816 1.00 95.94 208 SER A N 1
ATOM 1629 C CA . SER A 1 208 ? 10.479 -3.856 -3.053 1.00 95.94 208 SER A CA 1
ATOM 1630 C C . SER A 1 208 ? 10.665 -3.009 -4.320 1.00 95.94 208 SER A C 1
ATOM 1632 O O . SER A 1 208 ? 11.277 -3.467 -5.282 1.00 95.94 208 SER A O 1
ATOM 1634 N N . MET A 1 209 ? 10.195 -1.757 -4.295 1.00 96.06 209 MET A N 1
ATOM 1635 C CA . MET A 1 209 ? 10.326 -0.792 -5.387 1.00 96.06 209 MET A CA 1
ATOM 1636 C C . MET A 1 209 ? 11.793 -0.402 -5.606 1.00 96.06 209 MET A C 1
ATOM 1638 O O . MET A 1 209 ? 12.285 -0.456 -6.732 1.00 96.06 209 MET A O 1
ATOM 1642 N N . GLU A 1 210 ? 12.508 -0.059 -4.527 1.00 96.19 210 GLU A N 1
ATOM 1643 C CA . GLU A 1 210 ? 13.947 0.240 -4.568 1.00 96.19 210 GLU A CA 1
ATOM 1644 C C . GLU A 1 210 ? 14.749 -0.965 -5.062 1.00 96.19 210 GLU A C 1
ATOM 1646 O O . GLU A 1 210 ? 15.624 -0.818 -5.918 1.00 96.19 210 GLU A O 1
ATOM 1651 N N . PHE A 1 211 ? 14.408 -2.164 -4.583 1.00 96.94 211 PHE A N 1
ATOM 1652 C CA . PHE A 1 211 ? 15.060 -3.391 -5.013 1.00 96.94 211 PHE A CA 1
ATOM 1653 C C . PHE A 1 211 ? 14.863 -3.653 -6.510 1.00 96.94 211 PHE A C 1
ATOM 1655 O O . PHE A 1 211 ? 15.852 -3.859 -7.210 1.00 96.94 211 PHE A O 1
ATOM 1662 N N . VAL A 1 212 ? 13.632 -3.607 -7.031 1.00 96.50 212 VAL A N 1
ATOM 1663 C CA . VAL A 1 212 ? 13.377 -3.834 -8.466 1.00 96.50 212 VAL A CA 1
ATOM 1664 C C . VAL A 1 212 ? 14.107 -2.806 -9.327 1.00 96.50 212 VAL A C 1
ATOM 1666 O O . VAL A 1 212 ? 14.748 -3.183 -10.305 1.00 96.50 212 VAL A O 1
ATOM 1669 N N . ARG A 1 213 ? 14.106 -1.531 -8.927 1.00 95.06 213 ARG A N 1
ATOM 1670 C CA . ARG A 1 213 ? 14.862 -0.472 -9.611 1.00 95.06 213 ARG A CA 1
ATOM 1671 C C . ARG A 1 213 ? 16.370 -0.736 -9.602 1.00 95.06 213 ARG A C 1
ATOM 1673 O O . ARG A 1 213 ? 17.041 -0.485 -10.598 1.00 95.06 213 ARG A O 1
ATOM 1680 N N . SER A 1 214 ? 16.910 -1.293 -8.514 1.00 95.81 214 SER A N 1
ATOM 1681 C CA . SER A 1 214 ? 18.334 -1.661 -8.437 1.00 95.81 214 SER A CA 1
ATOM 1682 C C . SER A 1 214 ? 18.740 -2.773 -9.416 1.00 95.81 214 SER A C 1
A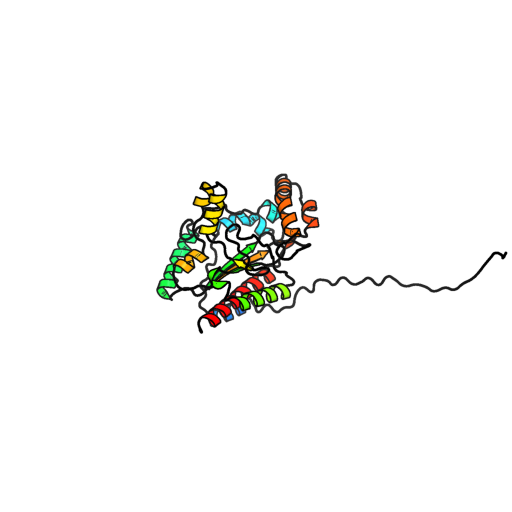TOM 1684 O O . SER A 1 214 ? 19.926 -2.917 -9.709 1.00 95.81 214 SER A O 1
ATOM 1686 N N . LEU A 1 215 ? 17.780 -3.539 -9.954 1.00 96.56 215 LEU A N 1
ATOM 1687 C CA . LEU A 1 215 ? 18.028 -4.553 -10.986 1.00 96.56 215 LEU A CA 1
ATOM 1688 C C . LEU A 1 215 ? 18.196 -3.955 -12.398 1.00 96.56 215 LEU A C 1
ATOM 1690 O O . LEU A 1 215 ? 18.498 -4.696 -13.333 1.00 96.56 215 LEU A O 1
ATOM 1694 N N . GLY A 1 216 ? 18.040 -2.636 -12.553 1.00 94.75 216 GLY A N 1
ATOM 1695 C CA . GLY A 1 216 ? 18.211 -1.904 -13.808 1.00 94.75 216 GLY A CA 1
ATOM 1696 C C . GLY A 1 216 ? 16.893 -1.482 -14.465 1.00 94.75 216 GLY A C 1
ATOM 1697 O O . GLY A 1 216 ? 15.805 -1.835 -14.016 1.00 94.75 216 GLY A O 1
ATOM 1698 N N . GLY A 1 217 ? 17.007 -0.722 -15.559 1.00 93.69 217 GLY A N 1
ATOM 1699 C CA . GLY A 1 217 ? 15.865 -0.122 -16.256 1.00 93.69 217 GLY A CA 1
ATOM 1700 C C . GLY A 1 217 ? 15.329 1.145 -15.579 1.00 93.69 217 GLY A C 1
ATOM 1701 O O . GLY A 1 217 ? 16.004 1.761 -14.757 1.00 93.69 217 GLY A O 1
ATOM 1702 N N . ASP A 1 218 ? 14.111 1.529 -15.957 1.00 94.50 218 ASP A N 1
ATOM 1703 C CA . ASP A 1 218 ? 13.341 2.644 -15.387 1.00 94.50 218 ASP A CA 1
ATOM 1704 C C . ASP A 1 218 ? 11.903 2.161 -15.111 1.00 94.50 218 ASP A C 1
ATOM 1706 O O . ASP A 1 218 ? 10.986 2.508 -15.857 1.00 94.50 218 ASP A O 1
ATOM 1710 N N . PRO A 1 219 ? 11.688 1.261 -14.130 1.00 96.38 219 PRO A N 1
ATOM 1711 C CA . PRO A 1 219 ? 10.366 0.703 -13.881 1.00 96.38 219 PRO A CA 1
ATOM 1712 C C . PRO A 1 219 ? 9.412 1.745 -13.291 1.00 96.38 219 PRO A C 1
ATOM 1714 O O . PRO A 1 219 ? 9.747 2.434 -12.326 1.00 96.38 219 PRO A O 1
ATOM 1717 N N . LEU A 1 220 ? 8.173 1.779 -13.788 1.00 97.44 220 LEU A N 1
ATOM 1718 C CA . LEU A 1 220 ? 7.078 2.437 -13.078 1.00 97.44 220 LEU A CA 1
ATOM 1719 C C . LEU A 1 220 ? 6.708 1.600 -11.848 1.00 97.44 220 LEU A C 1
ATOM 1721 O O . LEU A 1 220 ? 6.078 0.550 -11.987 1.00 97.44 220 LEU A O 1
ATOM 1725 N N . CYS A 1 221 ? 7.054 2.069 -10.648 1.00 97.62 221 CYS A N 1
ATOM 1726 C CA . CYS A 1 221 ? 6.603 1.435 -9.410 1.00 97.62 221 CYS A CA 1
ATOM 1727 C C . CYS A 1 221 ? 5.341 2.118 -8.863 1.00 97.62 221 CYS A C 1
ATOM 1729 O O . CYS A 1 221 ? 5.308 3.344 -8.728 1.00 97.62 221 CYS A O 1
ATOM 1731 N N . ILE A 1 222 ? 4.317 1.331 -8.523 1.00 98.06 222 ILE A N 1
ATOM 1732 C CA . ILE A 1 222 ? 3.081 1.822 -7.896 1.00 98.06 222 ILE A CA 1
ATOM 1733 C C . ILE A 1 222 ? 2.699 1.006 -6.660 1.00 98.06 222 ILE A C 1
ATOM 1735 O O . ILE A 1 222 ? 2.974 -0.193 -6.577 1.00 98.06 222 ILE A O 1
ATOM 1739 N N . VAL A 1 223 ? 2.017 1.651 -5.715 1.00 98.06 223 VAL A N 1
ATOM 1740 C CA . VAL A 1 223 ? 1.368 0.980 -4.582 1.00 98.06 223 VAL A CA 1
ATOM 1741 C C . VAL A 1 223 ? -0.060 1.482 -4.459 1.00 98.06 223 VAL A C 1
ATOM 1743 O O . VAL A 1 223 ? -0.289 2.677 -4.297 1.00 98.06 223 VAL A O 1
ATOM 1746 N N . THR A 1 224 ? -1.039 0.591 -4.556 1.00 98.31 224 THR A N 1
ATOM 1747 C CA . THR A 1 224 ? -2.432 0.949 -4.248 1.00 98.31 224 THR A CA 1
ATOM 1748 C C . THR A 1 224 ? -2.635 0.880 -2.748 1.00 98.31 224 THR A C 1
ATOM 1750 O O . THR A 1 224 ? -2.215 -0.099 -2.151 1.00 98.31 224 THR A O 1
ATOM 1753 N N . GLU A 1 225 ? -3.336 1.841 -2.167 1.00 98.00 225 GLU A N 1
ATOM 1754 C CA . GLU A 1 225 ? -3.689 1.872 -0.749 1.00 98.00 225 GLU A CA 1
ATOM 1755 C C . GLU A 1 225 ? -5.208 2.041 -0.644 1.00 98.00 225 GLU A C 1
ATOM 1757 O O . GLU A 1 225 ? -5.742 3.154 -0.719 1.00 98.00 225 GLU A O 1
ATOM 1762 N N . LEU A 1 226 ? -5.918 0.913 -0.557 1.00 98.38 226 LEU A N 1
ATOM 1763 C CA . LEU A 1 226 ? -7.383 0.883 -0.500 1.00 98.38 226 LEU A CA 1
ATOM 1764 C C . LEU A 1 226 ? -7.861 0.686 0.947 1.00 98.38 226 LEU A C 1
ATOM 1766 O O . LEU A 1 226 ? -7.325 -0.186 1.626 1.00 98.38 226 LEU A O 1
ATOM 1770 N N . PRO A 1 227 ? -8.854 1.441 1.447 1.00 97.81 227 PRO A N 1
ATOM 1771 C CA . PRO A 1 227 ? -9.353 1.255 2.805 1.00 97.81 227 PRO A CA 1
ATOM 1772 C C . PRO A 1 227 ? -9.882 -0.163 3.004 1.00 97.81 227 PRO A C 1
ATOM 1774 O O . PRO A 1 227 ? -10.685 -0.630 2.205 1.00 97.81 227 PRO A O 1
ATOM 1777 N N . LEU A 1 228 ? -9.519 -0.802 4.114 1.00 98.00 228 LEU A N 1
ATOM 1778 C CA . LEU A 1 228 ? -10.313 -1.902 4.655 1.00 98.00 228 LEU A CA 1
ATOM 1779 C C . LEU A 1 228 ? -11.618 -1.329 5.215 1.00 98.00 228 LEU A C 1
ATOM 1781 O O . LEU A 1 228 ? -12.697 -1.774 4.842 1.00 98.00 228 LEU A O 1
ATOM 1785 N N . PHE A 1 229 ? -11.525 -0.277 6.031 1.00 98.12 229 PHE A N 1
ATOM 1786 C CA . PHE A 1 229 ? -12.683 0.457 6.534 1.00 98.12 229 PHE A CA 1
ATOM 1787 C C . PHE A 1 229 ? -12.621 1.923 6.095 1.00 98.12 229 PHE A C 1
ATOM 1789 O O . PHE A 1 229 ? -11.657 2.640 6.385 1.00 98.12 229 PHE A O 1
ATOM 1796 N N . LEU A 1 230 ? -13.660 2.364 5.392 1.00 98.06 230 LEU A N 1
ATOM 1797 C CA . LEU A 1 230 ? -13.878 3.748 5.003 1.00 98.06 230 LEU A CA 1
ATOM 1798 C C . LEU A 1 230 ? -14.295 4.560 6.220 1.00 98.06 230 LEU A C 1
ATOM 1800 O O . LEU A 1 230 ? -15.269 4.221 6.879 1.00 98.06 230 LEU A O 1
ATOM 1804 N N . VAL A 1 231 ? -13.589 5.660 6.467 1.00 97.88 231 VAL A N 1
ATOM 1805 C CA . VAL A 1 231 ? -13.979 6.673 7.449 1.00 97.88 231 VAL A CA 1
ATOM 1806 C C . VAL A 1 231 ? -14.861 7.716 6.768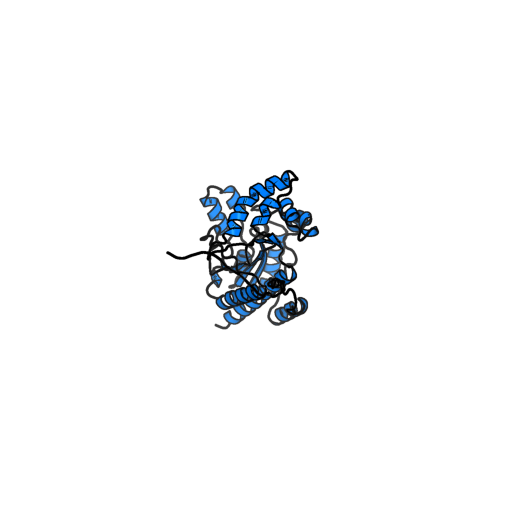 1.00 97.88 231 VAL A C 1
ATOM 1808 O O . VAL A 1 231 ? -14.434 8.400 5.829 1.00 97.88 231 VAL A O 1
ATOM 1811 N N . ARG A 1 232 ? -16.097 7.856 7.243 1.00 95.19 232 ARG A N 1
ATOM 1812 C CA . ARG A 1 232 ? -17.053 8.867 6.788 1.00 95.19 232 ARG A CA 1
ATOM 1813 C C . ARG A 1 232 ? -16.849 10.201 7.499 1.00 95.19 232 ARG A C 1
ATOM 1815 O O . ARG A 1 232 ? -16.293 10.298 8.587 1.00 95.19 232 ARG A O 1
ATOM 1822 N N . GLY A 1 233 ? -17.330 11.255 6.846 1.00 92.69 233 GLY A N 1
ATOM 1823 C CA . GLY A 1 233 ? -17.339 12.610 7.384 1.00 92.69 233 GLY A CA 1
ATOM 1824 C C . GLY A 1 233 ? -16.593 13.617 6.515 1.00 92.69 233 GLY A C 1
ATOM 1825 O O . GLY A 1 233 ? -16.293 13.386 5.338 1.00 92.69 233 GLY A O 1
ATOM 1826 N N . GLN A 1 234 ? -16.337 14.779 7.109 1.00 90.50 234 GLN A N 1
ATOM 1827 C CA . GLN A 1 234 ? -15.721 15.907 6.424 1.00 90.50 234 GLN A CA 1
ATOM 1828 C C . GLN A 1 234 ? -14.282 15.584 6.003 1.00 90.50 234 GLN A C 1
ATOM 1830 O O . GLN A 1 234 ? -13.480 15.069 6.787 1.00 90.50 234 GLN A O 1
ATOM 1835 N N . ALA A 1 235 ? -13.961 15.948 4.765 1.00 90.38 235 ALA A N 1
ATOM 1836 C CA . ALA A 1 235 ? -12.598 16.066 4.277 1.00 90.38 235 ALA A CA 1
ATOM 1837 C C . ALA A 1 235 ? -12.431 17.425 3.610 1.00 90.38 235 ALA A C 1
ATOM 1839 O O . ALA A 1 235 ? -13.336 17.917 2.936 1.00 90.38 235 ALA A O 1
ATOM 1840 N N . GLU A 1 236 ? -11.260 18.004 3.807 1.00 92.75 236 GLU A N 1
ATOM 1841 C CA . GLU A 1 236 ? -10.799 19.203 3.128 1.00 92.75 236 GLU A CA 1
ATOM 1842 C C . GLU A 1 236 ? -9.648 18.806 2.195 1.00 92.75 236 GLU A C 1
ATOM 1844 O O . GLU A 1 236 ? -8.996 17.781 2.435 1.00 92.75 236 GLU A O 1
ATOM 1849 N N . PRO A 1 237 ? -9.371 19.583 1.133 1.00 92.00 237 PRO A N 1
ATOM 1850 C CA . PRO A 1 237 ? -8.180 19.369 0.321 1.00 92.00 237 PRO A CA 1
ATOM 1851 C C . PRO A 1 237 ? -6.941 19.254 1.210 1.00 92.00 237 PRO A C 1
ATOM 1853 O O . PRO A 1 237 ? -6.757 20.058 2.124 1.00 92.00 237 PRO A O 1
ATOM 1856 N N . GLU A 1 238 ? -6.113 18.244 0.952 1.00 93.94 238 GLU A N 1
ATOM 1857 C CA . GLU A 1 238 ? -4.889 17.951 1.709 1.00 93.94 238 GLU A CA 1
ATOM 1858 C C . GLU A 1 238 ? -5.078 17.572 3.190 1.00 93.94 238 GLU A C 1
ATOM 1860 O O . GLU A 1 238 ? -4.087 17.295 3.878 1.00 93.94 238 GLU A O 1
ATOM 1865 N N . ARG A 1 239 ? -6.320 17.533 3.694 1.00 94.62 239 ARG A N 1
ATOM 1866 C CA . ARG A 1 239 ? -6.629 17.307 5.108 1.00 94.62 239 ARG A CA 1
ATOM 1867 C C . ARG A 1 239 ? -7.915 16.482 5.297 1.00 94.62 239 ARG A C 1
ATOM 1869 O O . ARG A 1 239 ? -9.013 17.037 5.385 1.00 94.62 239 ARG A O 1
ATOM 1876 N N . PRO A 1 240 ? -7.806 15.157 5.484 1.00 94.94 240 PRO A N 1
ATOM 1877 C CA . PRO A 1 240 ? -8.954 14.294 5.756 1.00 94.94 240 PRO A CA 1
ATOM 1878 C C . PRO A 1 240 ? -9.383 14.406 7.233 1.00 94.94 240 PRO A C 1
ATOM 1880 O O . PRO A 1 240 ? -8.979 13.609 8.082 1.00 94.94 240 PRO A O 1
ATOM 1883 N N . VAL A 1 241 ? -10.167 15.441 7.559 1.00 96.44 241 VAL A N 1
ATOM 1884 C CA . VAL A 1 241 ? -10.499 15.860 8.939 1.00 96.44 241 VAL A CA 1
ATOM 1885 C C . VAL A 1 241 ? -11.073 14.721 9.786 1.00 96.44 241 VAL A C 1
ATOM 1887 O O . VAL A 1 241 ? -10.555 14.457 10.872 1.00 96.44 241 VAL A O 1
ATOM 1890 N N . ALA A 1 242 ? -12.097 14.018 9.294 1.00 96.44 242 ALA A N 1
ATOM 1891 C CA . ALA A 1 242 ? -12.737 12.937 10.046 1.00 96.44 242 ALA A CA 1
ATOM 1892 C C . ALA A 1 242 ? -11.780 11.768 10.332 1.00 96.44 242 ALA A C 1
ATOM 1894 O O . ALA A 1 242 ? -11.729 11.264 11.451 1.00 96.44 242 ALA A O 1
ATOM 1895 N N . TYR A 1 243 ? -10.955 11.386 9.354 1.00 97.25 243 TYR A N 1
ATOM 1896 C CA . TYR A 1 243 ? -9.928 10.359 9.540 1.00 97.25 243 TYR A CA 1
ATOM 1897 C C . TYR A 1 243 ? -8.871 10.763 10.567 1.00 97.25 243 TYR A C 1
ATOM 1899 O O . TYR A 1 243 ? -8.462 9.936 11.380 1.00 97.25 243 TYR A O 1
ATOM 1907 N N . MET A 1 244 ? -8.436 12.024 10.567 1.00 96.69 244 MET A N 1
ATOM 1908 C CA . MET A 1 244 ? -7.464 12.502 11.552 1.00 96.69 244 MET A CA 1
ATOM 1909 C C . MET A 1 244 ? -8.050 12.478 12.968 1.00 96.69 244 MET A C 1
ATOM 1911 O O . MET A 1 244 ? -7.417 11.939 13.873 1.00 96.69 244 MET A O 1
ATOM 1915 N N . ALA A 1 245 ? -9.286 12.953 13.140 1.00 97.19 245 ALA A N 1
ATOM 1916 C CA . ALA A 1 245 ? -9.991 12.881 14.419 1.00 97.19 245 ALA A CA 1
ATOM 1917 C C . ALA A 1 245 ? -10.209 11.425 14.878 1.00 97.19 245 ALA A C 1
ATOM 1919 O O . ALA A 1 245 ? -10.028 11.105 16.052 1.00 97.19 245 ALA A O 1
ATOM 1920 N N . PHE A 1 246 ? -10.518 10.511 13.954 1.00 97.38 246 PHE A N 1
ATOM 1921 C CA . PHE A 1 246 ? -10.604 9.084 14.255 1.00 97.38 246 PHE A CA 1
ATOM 1922 C C . PHE A 1 246 ? -9.256 8.517 14.724 1.00 97.38 246 PHE A C 1
ATOM 1924 O O . PHE A 1 246 ? -9.190 7.800 15.725 1.00 97.38 246 PHE A O 1
ATOM 1931 N N . LYS A 1 247 ? -8.153 8.874 14.055 1.00 96.00 247 LYS A N 1
ATOM 1932 C CA . LYS A 1 247 ? -6.808 8.443 14.458 1.00 96.00 247 LYS A CA 1
ATOM 1933 C C . LYS A 1 247 ? -6.427 8.893 15.864 1.00 96.00 247 LYS A C 1
ATOM 1935 O O . LYS A 1 247 ? -5.746 8.141 16.556 1.00 96.00 247 LYS A O 1
ATOM 1940 N N . GLU A 1 248 ? -6.860 10.077 16.284 1.00 96.88 248 GLU A N 1
ATOM 1941 C CA . GLU A 1 248 ? -6.652 10.571 17.651 1.00 96.88 248 GLU A CA 1
ATOM 1942 C C . GLU A 1 248 ? -7.429 9.744 18.689 1.00 96.88 248 GLU A C 1
ATOM 1944 O O . GLU A 1 248 ? -6.965 9.581 19.817 1.00 96.88 248 GLU A O 1
ATOM 1949 N N . ARG A 1 249 ? -8.572 9.158 18.306 1.00 96.12 249 ARG A N 1
ATOM 1950 C CA . ARG A 1 249 ? -9.399 8.289 19.165 1.00 96.12 249 ARG A CA 1
ATOM 1951 C C . ARG A 1 249 ? -8.941 6.835 19.212 1.00 96.12 249 ARG A C 1
ATOM 1953 O O . ARG A 1 249 ? -9.242 6.140 20.183 1.00 96.12 249 ARG A O 1
ATOM 1960 N N . LEU A 1 250 ? -8.198 6.364 18.208 1.00 94.50 250 LEU A N 1
ATOM 1961 C CA . LEU A 1 250 ? -7.752 4.967 18.115 1.00 94.50 250 LEU A CA 1
ATOM 1962 C C . LEU A 1 250 ? -7.079 4.415 19.390 1.00 94.50 250 LEU A C 1
ATOM 1964 O O . LEU A 1 250 ? -7.371 3.268 19.730 1.00 94.50 250 LEU A O 1
ATOM 1968 N N . PRO A 1 251 ? -6.205 5.150 20.112 1.00 95.44 251 PRO A N 1
ATOM 1969 C CA . PRO A 1 251 ? -5.620 4.645 21.355 1.00 95.44 251 PRO A CA 1
ATOM 1970 C C . PRO A 1 251 ? -6.665 4.342 22.438 1.00 95.44 251 PRO A C 1
ATOM 1972 O O . PRO A 1 251 ? -6.585 3.304 23.091 1.00 95.44 251 PRO A O 1
ATOM 1975 N N . GLU A 1 252 ? -7.673 5.207 22.596 1.00 96.62 252 GLU A N 1
ATOM 1976 C CA . GLU A 1 252 ? -8.763 5.014 23.561 1.00 96.62 252 GLU A CA 1
ATOM 1977 C C . GLU A 1 252 ? -9.633 3.810 23.176 1.00 96.62 252 GLU A C 1
ATOM 1979 O O . GLU A 1 252 ? -9.933 2.961 24.017 1.00 96.62 252 GLU A O 1
ATOM 1984 N N . ILE A 1 253 ? -9.981 3.703 21.890 1.00 95.62 253 ILE A N 1
ATOM 1985 C CA . ILE A 1 253 ? -10.743 2.579 21.327 1.00 95.62 253 ILE A CA 1
ATOM 1986 C C . ILE A 1 253 ? -10.031 1.254 21.617 1.00 95.62 253 ILE A C 1
ATOM 1988 O O . ILE A 1 253 ? -10.635 0.327 22.159 1.00 95.62 253 ILE A O 1
ATOM 1992 N N . LYS A 1 254 ? -8.730 1.171 21.311 1.00 94.06 254 LYS A N 1
ATOM 1993 C CA . LYS A 1 254 ? -7.928 -0.037 21.549 1.00 94.06 254 LYS A CA 1
ATOM 1994 C C . LYS A 1 254 ? -7.893 -0.416 23.023 1.00 94.06 254 LYS A C 1
ATOM 1996 O O . LYS A 1 254 ? -8.157 -1.569 23.347 1.00 94.06 254 LYS A O 1
ATOM 2001 N N . LEU A 1 255 ? -7.665 0.554 23.908 1.00 95.19 255 LEU A N 1
ATOM 2002 C CA . LEU A 1 255 ? -7.654 0.314 25.348 1.00 95.19 255 LEU A CA 1
ATOM 2003 C C . LEU A 1 255 ? -9.002 -0.231 25.853 1.00 95.19 255 LEU A C 1
ATOM 2005 O O . LEU A 1 255 ? -9.027 -1.155 26.666 1.00 95.19 255 LEU A O 1
ATOM 2009 N N . ARG A 1 256 ? -10.137 0.294 25.364 1.00 95.88 256 ARG A N 1
ATOM 2010 C CA . ARG A 1 256 ? -11.468 -0.238 25.720 1.00 95.88 256 ARG A CA 1
ATOM 2011 C C . ARG A 1 256 ? -11.646 -1.684 25.254 1.00 95.88 256 ARG A C 1
ATOM 2013 O O . ARG A 1 256 ? -12.107 -2.517 26.035 1.00 95.88 256 ARG A O 1
ATOM 2020 N N . LEU A 1 257 ? -11.238 -1.987 24.021 1.00 95.31 257 LEU A N 1
ATOM 2021 C CA . LEU A 1 257 ? -11.342 -3.330 23.445 1.00 95.31 257 LEU A CA 1
ATOM 2022 C C . LEU A 1 257 ? -10.436 -4.349 24.147 1.00 95.31 257 LEU A C 1
ATOM 2024 O O . LEU A 1 257 ? -10.843 -5.504 24.286 1.00 95.31 257 LEU A O 1
ATOM 2028 N N . GLU A 1 258 ? -9.246 -3.941 24.596 1.00 93.56 258 GLU A N 1
ATOM 2029 C CA . GLU A 1 258 ? -8.329 -4.754 25.413 1.00 93.56 258 GLU A CA 1
ATOM 2030 C C . GLU A 1 258 ? -8.932 -5.093 26.782 1.00 93.56 258 GLU A C 1
ATOM 2032 O O . GLU A 1 258 ? -8.745 -6.195 27.293 1.00 93.56 258 GLU A O 1
ATOM 2037 N N . GLN A 1 259 ? -9.731 -4.185 27.343 1.00 94.94 259 GLN A N 1
ATOM 2038 C CA . GLN A 1 259 ? -10.480 -4.395 28.586 1.00 94.94 259 GLN A CA 1
ATOM 2039 C C . GLN A 1 259 ? -11.774 -5.206 28.388 1.00 94.94 259 GLN A C 1
ATOM 2041 O O . GLN A 1 259 ? -12.568 -5.331 29.319 1.00 94.94 259 GLN A O 1
ATOM 2046 N N . GLY A 1 260 ? -12.023 -5.729 27.182 1.00 94.25 260 GLY A N 1
ATOM 2047 C CA . GLY A 1 260 ? -13.222 -6.507 26.863 1.00 94.25 260 GLY A CA 1
ATOM 2048 C C . GLY A 1 260 ? -14.508 -5.682 26.766 1.00 94.25 260 GLY A C 1
ATOM 2049 O O . GLY A 1 260 ? -15.593 -6.256 26.728 1.00 94.25 260 GLY A O 1
ATOM 2050 N N . ARG A 1 261 ? -14.409 -4.348 26.717 1.00 94.75 261 ARG A N 1
ATOM 2051 C CA . ARG A 1 261 ? -15.553 -3.445 26.531 1.00 94.75 261 ARG A CA 1
ATOM 2052 C C . ARG A 1 261 ? -15.765 -3.173 25.039 1.00 94.75 261 ARG A C 1
ATOM 2054 O O . ARG A 1 261 ? -14.798 -3.179 24.279 1.00 94.75 261 ARG A O 1
ATOM 2061 N N . SER A 1 262 ? -17.011 -2.937 24.624 1.00 91.88 262 SER A N 1
ATOM 2062 C CA . SER A 1 262 ? -17.296 -2.439 23.269 1.00 91.88 262 SER A CA 1
ATOM 2063 C C . SER A 1 262 ? -16.775 -1.007 23.117 1.00 91.88 262 SER A C 1
ATOM 2065 O O . SER A 1 262 ? -16.668 -0.266 24.100 1.00 91.88 262 SER A O 1
ATOM 2067 N N . ALA A 1 263 ? -16.431 -0.641 21.884 1.00 93.56 263 ALA A N 1
ATOM 2068 C CA . ALA A 1 263 ? -16.023 0.710 21.515 1.00 93.56 263 ALA A CA 1
ATOM 2069 C C . ALA A 1 263 ? -16.933 1.317 20.433 1.00 93.56 263 ALA A C 1
ATOM 2071 O O . ALA A 1 263 ? -16.559 2.306 19.805 1.00 93.56 263 ALA A O 1
ATOM 2072 N N . GLY A 1 264 ? -18.116 0.731 20.205 1.00 91.81 264 GLY A N 1
ATOM 2073 C CA . GLY A 1 264 ? -19.048 1.171 19.167 1.00 91.81 264 GLY A CA 1
ATOM 2074 C C . GLY A 1 264 ? -19.438 2.646 19.288 1.00 91.81 264 GLY A C 1
ATOM 2075 O O . GLY A 1 264 ? -19.444 3.349 18.284 1.00 91.81 264 GLY A O 1
ATOM 2076 N N . ASP A 1 265 ? -19.644 3.140 20.511 1.00 93.94 265 ASP A N 1
ATOM 2077 C CA . ASP A 1 265 ? -19.954 4.546 20.807 1.00 93.94 265 ASP A CA 1
ATOM 2078 C C . ASP A 1 265 ? -18.842 5.514 20.366 1.00 93.94 265 ASP A C 1
ATOM 2080 O O . ASP A 1 265 ? -19.110 6.629 19.925 1.00 93.94 265 ASP A O 1
ATOM 2084 N N . LEU A 1 266 ? -17.579 5.086 20.453 1.00 93.50 266 LEU A N 1
ATOM 2085 C CA . LEU A 1 266 ? -16.433 5.875 19.996 1.00 93.50 266 LEU A CA 1
ATOM 2086 C C . LEU A 1 266 ? -16.246 5.834 18.477 1.00 93.50 266 LEU A C 1
ATOM 2088 O O . LEU A 1 266 ? -15.632 6.741 17.915 1.00 93.50 266 LEU A O 1
ATOM 2092 N N . CYS A 1 267 ? -16.730 4.780 17.821 1.00 94.19 267 CYS A N 1
ATOM 2093 C CA . CYS A 1 267 ? -16.619 4.589 16.377 1.00 94.19 267 CYS A CA 1
ATOM 2094 C C . CYS A 1 267 ? -17.785 5.225 15.609 1.00 94.19 267 CYS A C 1
ATOM 2096 O O . CYS A 1 267 ? -17.586 5.681 14.483 1.00 94.19 267 CYS A O 1
ATOM 2098 N N . GLU A 1 268 ? -18.978 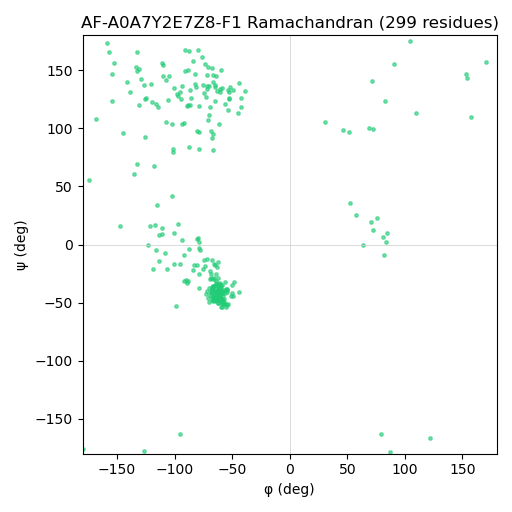5.277 16.209 1.00 94.00 268 GLU A N 1
ATOM 2099 C CA . GLU A 1 268 ? -20.221 5.767 15.598 1.00 94.00 268 GLU A CA 1
ATOM 2100 C C . GLU A 1 268 ? -20.075 7.132 14.897 1.00 94.00 268 GLU A C 1
ATOM 2102 O O . GLU A 1 268 ? -20.495 7.233 13.742 1.00 94.00 268 GLU A O 1
ATOM 2107 N N . PRO A 1 269 ? -19.407 8.156 15.478 1.00 95.50 269 PRO A N 1
ATOM 2108 C CA . PRO A 1 269 ? -19.282 9.464 14.830 1.00 95.50 269 PRO A CA 1
ATOM 2109 C C . PRO A 1 269 ? -18.512 9.445 13.505 1.00 95.50 269 PRO A C 1
ATOM 2111 O O . PRO A 1 269 ? -18.597 10.396 12.731 1.00 95.50 269 PRO A O 1
ATOM 2114 N N . PHE A 1 270 ? -17.721 8.397 13.266 1.00 96.31 270 PHE A N 1
ATOM 2115 C CA . PHE A 1 270 ? -16.819 8.305 12.126 1.00 96.31 270 PHE A CA 1
ATOM 2116 C C . PHE A 1 270 ? -17.365 7.457 10.989 1.00 96.31 270 PHE A C 1
ATOM 2118 O O . PHE A 1 270 ? -16.825 7.578 9.900 1.00 96.31 270 PHE A O 1
ATOM 2125 N N . GLY A 1 271 ? -18.387 6.623 11.222 1.00 94.38 271 GLY A N 1
ATOM 2126 C CA . GLY A 1 271 ? -18.922 5.678 10.236 1.00 94.38 271 GLY A CA 1
ATOM 2127 C C . GLY A 1 271 ? -17.827 4.809 9.610 1.00 94.38 271 GLY A C 1
ATOM 2128 O O . GLY A 1 271 ? -17.153 5.241 8.681 1.00 94.38 271 GLY A O 1
ATOM 2129 N N . LEU A 1 272 ? -17.626 3.597 10.124 1.00 96.62 272 LEU A N 1
ATOM 2130 C CA . LEU A 1 272 ? -16.566 2.696 9.659 1.00 96.62 272 LEU A CA 1
ATOM 2131 C C . LEU A 1 272 ? -17.143 1.629 8.733 1.00 96.62 272 LEU A C 1
ATOM 2133 O O . LEU A 1 272 ? -17.429 0.512 9.163 1.00 96.62 272 LEU A O 1
ATOM 2137 N N . ASP A 1 273 ? -17.313 1.987 7.464 1.00 95.81 273 ASP A N 1
ATOM 2138 C CA . ASP A 1 273 ? -17.906 1.082 6.481 1.00 95.81 273 ASP A CA 1
ATOM 2139 C C . ASP A 1 273 ? -16.830 0.170 5.886 1.00 95.81 273 ASP A C 1
ATOM 2141 O O . ASP A 1 273 ? -15.836 0.676 5.359 1.00 95.81 273 ASP A O 1
ATOM 2145 N N . PRO A 1 274 ? -16.993 -1.159 5.911 1.00 97.56 274 PRO A N 1
ATOM 2146 C CA . PRO A 1 274 ? -16.062 -2.040 5.226 1.00 97.56 274 PRO A CA 1
ATOM 2147 C C . PRO A 1 274 ? -16.124 -1.815 3.713 1.00 97.56 274 PRO A C 1
ATOM 2149 O O . PRO A 1 274 ? -17.206 -1.696 3.133 1.00 97.56 274 PRO A O 1
ATOM 2152 N N . LEU A 1 275 ? -14.964 -1.776 3.060 1.00 97.19 275 LEU A N 1
ATOM 2153 C CA . LEU A 1 275 ? -14.907 -1.741 1.605 1.00 97.19 275 LEU A CA 1
ATOM 2154 C C . LEU A 1 275 ? -15.252 -3.123 1.043 1.00 97.19 275 LEU A C 1
ATOM 2156 O O . LEU A 1 275 ? -14.676 -4.136 1.440 1.00 97.19 275 LEU A O 1
ATOM 2160 N N . ASP A 1 276 ? -16.175 -3.154 0.086 1.00 95.62 276 ASP A N 1
ATOM 2161 C CA . ASP A 1 276 ? -16.514 -4.378 -0.628 1.00 95.62 276 ASP A CA 1
ATOM 2162 C C . ASP A 1 276 ? -15.287 -4.940 -1.373 1.00 95.62 276 ASP A C 1
ATOM 2164 O O . ASP A 1 276 ? -14.580 -4.227 -2.093 1.00 95.62 276 ASP A O 1
ATOM 2168 N N . ILE A 1 277 ? -15.035 -6.240 -1.204 1.00 93.25 277 ILE A N 1
ATOM 2169 C CA . ILE A 1 277 ? -13.844 -6.895 -1.756 1.00 93.25 277 ILE A CA 1
ATOM 2170 C C . ILE A 1 277 ? -13.845 -6.915 -3.288 1.00 93.25 277 ILE A C 1
ATOM 2172 O O . ILE A 1 277 ? -12.772 -6.901 -3.900 1.00 93.25 277 ILE A O 1
ATOM 2176 N N . GLN A 1 278 ? -15.023 -6.921 -3.920 1.00 93.88 278 GLN A N 1
ATOM 2177 C CA . GLN A 1 278 ? -15.124 -6.887 -5.373 1.00 93.88 278 GLN A CA 1
ATOM 2178 C C . GLN A 1 278 ? -14.749 -5.502 -5.902 1.00 93.88 278 GLN A C 1
ATOM 2180 O O . GLN A 1 278 ? -14.010 -5.396 -6.885 1.00 93.88 278 GLN A O 1
ATOM 2185 N N . ILE A 1 279 ? -15.184 -4.443 -5.208 1.00 95.81 279 ILE A N 1
ATOM 2186 C CA . ILE A 1 279 ? -14.770 -3.064 -5.501 1.00 95.81 279 ILE A CA 1
ATOM 2187 C C . ILE A 1 279 ? -13.255 -2.910 -5.329 1.00 95.81 279 ILE A C 1
ATOM 2189 O O . ILE A 1 279 ? -12.590 -2.386 -6.224 1.00 95.81 279 ILE A O 1
ATOM 2193 N N . ALA A 1 280 ? -12.692 -3.393 -4.216 1.00 95.88 280 ALA A N 1
ATOM 2194 C CA . ALA A 1 280 ? -11.252 -3.320 -3.968 1.00 95.88 280 ALA A CA 1
ATOM 2195 C C . ALA A 1 280 ? -10.448 -4.032 -5.071 1.00 95.88 280 ALA A C 1
ATOM 2197 O O . ALA A 1 280 ? -9.527 -3.459 -5.655 1.00 95.88 280 ALA A O 1
ATOM 2198 N N . SER A 1 281 ? -10.850 -5.255 -5.422 1.00 94.31 281 SER A N 1
ATOM 2199 C CA . SER A 1 281 ? -10.195 -6.052 -6.465 1.00 94.31 281 SER A CA 1
ATOM 2200 C C . SER A 1 281 ? -10.298 -5.400 -7.848 1.00 94.31 281 SER A C 1
ATOM 2202 O O . SER A 1 281 ? -9.312 -5.361 -8.584 1.00 94.31 281 SER A O 1
ATOM 2204 N N . ALA A 1 282 ? -11.455 -4.825 -8.193 1.00 94.44 282 ALA A N 1
ATOM 2205 C CA . ALA A 1 282 ? -11.633 -4.093 -9.445 1.00 94.44 282 ALA A CA 1
ATOM 2206 C C . ALA A 1 282 ? -10.715 -2.861 -9.524 1.00 94.44 282 ALA A C 1
ATOM 2208 O O . ALA A 1 282 ? -10.086 -2.630 -10.554 1.00 94.44 282 ALA A O 1
ATOM 2209 N N . LEU A 1 283 ? -10.570 -2.106 -8.431 1.00 96.94 283 LEU A N 1
ATOM 2210 C CA . LEU A 1 283 ? -9.679 -0.943 -8.385 1.00 96.94 283 LEU A CA 1
ATOM 2211 C C . LEU A 1 283 ? -8.199 -1.323 -8.473 1.00 96.94 283 LEU A C 1
ATOM 2213 O O . LEU A 1 283 ? -7.433 -0.608 -9.120 1.00 96.94 283 LEU A O 1
ATOM 2217 N N . HIS A 1 284 ? -7.791 -2.443 -7.872 1.00 96.31 284 HIS A N 1
ATOM 2218 C CA . HIS A 1 284 ? -6.439 -2.968 -8.063 1.00 96.31 284 HIS A CA 1
ATOM 2219 C C . HIS A 1 284 ? -6.168 -3.295 -9.536 1.00 96.31 284 HIS A C 1
ATOM 2221 O O . HIS A 1 284 ? -5.138 -2.888 -10.069 1.00 96.31 284 HIS A O 1
ATOM 2227 N N . LEU A 1 285 ? -7.095 -3.979 -10.214 1.00 94.69 285 LEU A N 1
ATOM 2228 C CA . LEU A 1 285 ? -6.946 -4.329 -11.630 1.00 94.69 285 LEU A CA 1
ATOM 2229 C C . LEU A 1 285 ? -6.936 -3.104 -12.546 1.00 94.69 285 LEU A C 1
ATOM 2231 O O . LEU A 1 285 ? -6.101 -3.025 -13.443 1.00 94.69 285 LEU A O 1
ATOM 2235 N N . GLU A 1 286 ? -7.802 -2.127 -12.289 1.00 95.62 286 GLU A N 1
ATOM 2236 C CA . GLU A 1 286 ? -7.806 -0.844 -13.000 1.00 95.62 286 GLU A CA 1
ATOM 2237 C C . GLU A 1 286 ? -6.470 -0.107 -12.825 1.00 95.62 286 GLU A C 1
ATOM 2239 O O . GLU A 1 286 ? -5.912 0.412 -13.791 1.00 95.62 286 GLU A O 1
ATOM 2244 N N . ALA A 1 287 ? -5.894 -0.102 -11.617 1.00 97.25 287 ALA A N 1
ATOM 2245 C CA . ALA A 1 287 ? -4.572 0.482 -11.390 1.00 97.25 287 ALA A CA 1
ATOM 2246 C C . ALA A 1 287 ? -3.472 -0.237 -12.193 1.00 97.25 287 ALA A C 1
ATOM 2248 O O . ALA A 1 287 ? -2.599 0.428 -12.757 1.00 97.25 287 ALA A O 1
ATOM 2249 N N . LEU A 1 288 ? -3.522 -1.573 -12.278 1.00 96.56 288 LEU A N 1
ATOM 2250 C CA . LEU A 1 288 ? -2.587 -2.365 -13.085 1.00 96.56 288 LEU A CA 1
ATOM 2251 C C . LEU A 1 288 ? -2.728 -2.060 -14.582 1.00 96.56 288 LEU A C 1
ATOM 2253 O O . LEU A 1 288 ? -1.723 -1.791 -15.239 1.00 96.56 288 LEU A O 1
ATOM 2257 N N . ASP A 1 289 ? -3.952 -2.048 -15.112 1.00 95.31 289 ASP A N 1
ATOM 2258 C CA . ASP A 1 289 ? -4.228 -1.738 -16.520 1.00 95.31 289 ASP A CA 1
ATOM 2259 C C . ASP A 1 289 ? -3.718 -0.347 -16.912 1.00 95.31 289 ASP A C 1
ATOM 2261 O O . ASP A 1 289 ? -2.961 -0.187 -17.877 1.00 95.31 289 ASP A O 1
ATOM 2265 N N . LEU A 1 290 ? -4.046 0.658 -16.099 1.00 96.25 290 LEU A N 1
ATOM 2266 C CA . LEU A 1 290 ? -3.598 2.030 -16.309 1.00 96.25 290 LEU A CA 1
ATOM 2267 C C . LEU A 1 290 ? -2.070 2.155 -16.238 1.00 96.25 290 LEU A C 1
ATOM 2269 O O . LEU A 1 290 ? -1.477 2.918 -17.010 1.00 96.25 290 LEU A O 1
ATOM 2273 N N . ALA A 1 291 ? -1.416 1.420 -15.337 1.00 96.50 291 ALA A N 1
ATOM 2274 C CA . ALA A 1 291 ? 0.039 1.412 -15.225 1.00 96.50 291 ALA A CA 1
ATOM 2275 C C . ALA A 1 291 ? 0.700 0.771 -16.455 1.00 96.50 291 ALA A C 1
ATOM 2277 O O . ALA A 1 291 ? 1.620 1.365 -17.022 1.00 96.50 291 ALA A O 1
ATOM 2278 N N . VAL A 1 292 ? 0.191 -0.372 -16.931 1.00 95.62 292 VAL A N 1
ATOM 2279 C CA . VAL A 1 292 ? 0.668 -1.029 -18.162 1.00 95.62 292 VAL A CA 1
ATOM 2280 C C . VAL A 1 292 ? 0.530 -0.093 -19.366 1.00 95.62 292 VAL A C 1
ATOM 2282 O O . VAL A 1 292 ? 1.493 0.110 -20.108 1.00 95.62 292 VAL A O 1
ATOM 2285 N N . ALA A 1 293 ? -0.624 0.560 -19.526 1.00 94.25 293 ALA A N 1
ATOM 2286 C CA . ALA A 1 293 ? -0.843 1.527 -20.603 1.00 94.25 293 ALA A CA 1
ATOM 2287 C C . ALA A 1 293 ? 0.107 2.742 -20.522 1.00 94.25 293 ALA A C 1
ATOM 2289 O O . ALA A 1 293 ? 0.556 3.268 -21.549 1.00 94.25 293 ALA A O 1
ATOM 2290 N N . THR A 1 294 ? 0.436 3.184 -19.305 1.00 95.19 294 THR A N 1
ATOM 2291 C CA . THR A 1 294 ? 1.346 4.315 -19.054 1.00 95.19 294 THR A CA 1
ATOM 2292 C C . THR A 1 294 ? 2.783 3.988 -19.456 1.00 95.19 294 THR A C 1
ATOM 2294 O O . THR A 1 294 ? 3.451 4.814 -20.087 1.00 95.19 294 THR A O 1
ATOM 2297 N N . VAL A 1 295 ? 3.241 2.773 -19.153 1.00 93.69 295 VAL A N 1
ATOM 2298 C CA . VAL A 1 295 ? 4.557 2.272 -19.566 1.00 93.69 295 VAL A CA 1
ATOM 2299 C C . VAL A 1 295 ? 4.622 2.100 -21.085 1.00 93.69 295 VAL A C 1
ATOM 2301 O O . VAL A 1 295 ? 5.533 2.632 -21.714 1.00 93.69 295 VAL A O 1
ATOM 2304 N N . GLY A 1 296 ? 3.617 1.468 -21.703 1.00 86.81 296 GLY A N 1
ATOM 2305 C CA . GLY A 1 296 ? 3.584 1.276 -23.160 1.00 86.81 296 GLY A CA 1
ATOM 2306 C C . GLY A 1 296 ? 3.593 2.590 -23.954 1.00 86.81 296 GLY A C 1
ATOM 2307 O O . GLY A 1 296 ? 4.244 2.692 -24.989 1.00 86.81 296 GLY A O 1
ATOM 2308 N N . SER A 1 297 ? 2.944 3.639 -23.435 1.00 78.81 297 SER A N 1
ATOM 2309 C CA . SER A 1 297 ? 2.953 4.984 -24.044 1.00 78.81 297 SER A CA 1
ATOM 2310 C C . SER A 1 297 ? 4.281 5.734 -23.859 1.00 78.81 297 SER A C 1
ATOM 2312 O O . SER A 1 297 ? 4.536 6.735 -24.528 1.00 78.81 297 SER A O 1
ATOM 2314 N N . SER A 1 298 ? 5.096 5.295 -22.903 1.00 62.31 298 SER A N 1
ATOM 2315 C CA . SER A 1 298 ? 6.355 5.922 -22.511 1.00 62.31 298 SER A CA 1
ATOM 2316 C C . SER A 1 298 ? 7.557 5.392 -23.289 1.00 62.31 298 SER A C 1
ATOM 2318 O O . SER A 1 298 ? 8.494 6.147 -23.517 1.00 62.31 298 SER A O 1
ATOM 2320 N N . SER A 1 299 ? 7.521 4.129 -23.716 1.00 58.56 299 SER A N 1
ATOM 2321 C CA . SER A 1 299 ? 8.588 3.484 -24.498 1.00 58.56 299 SER A CA 1
ATOM 2322 C C . SER A 1 299 ? 8.600 3.873 -25.984 1.00 58.56 299 SER A C 1
ATOM 2324 O O . SER A 1 299 ? 9.483 3.447 -26.718 1.00 58.56 299 SER A O 1
ATOM 2326 N N . GLY A 1 300 ? 7.616 4.658 -26.437 1.00 44.91 300 GLY A N 1
ATOM 2327 C CA . GLY A 1 300 ? 7.497 5.154 -27.813 1.00 44.91 300 GLY A CA 1
ATOM 2328 C C . GLY A 1 300 ? 8.039 6.572 -28.042 1.00 44.91 300 GLY A C 1
ATOM 2329 O O . GLY A 1 300 ? 7.637 7.202 -29.019 1.00 44.91 300 GLY A O 1
ATOM 2330 N N . ARG A 1 301 ? 8.875 7.102 -27.140 1.00 37.94 301 ARG A N 1
ATOM 2331 C CA . ARG A 1 301 ? 9.587 8.381 -27.307 1.00 37.94 301 ARG A CA 1
ATOM 2332 C C . ARG A 1 301 ? 11.090 8.184 -27.268 1.00 37.94 301 ARG A C 1
ATOM 2334 O O . ARG A 1 301 ? 11.536 7.373 -26.431 1.00 37.94 301 ARG A O 1
#

Mean predicted aligned error: 8.16 Å

Sequence (301 aa):
LSKDQPKKGQSARGQPAKGVPGEGAAHADAPVASYASAFEALSERCTLFVIPHINPDGEARNRRWMDRWPDVEAYMRYSVREKPGRDVEFSWPDRRPENAAAAAWLRRQVAAGGPMHMHASLHGMGYSDGVMLLIDRHWSYRTERLQSGFTRAAARAGLRMHDNNRKGEKGFFRIAPGFTTTPEGRAMRTYFESHGDPETAALFSDSSMEFVRSLGGDPLCIVTELPLFLVRGQAEPERPVAYMAFKERLPEIKLRLEQGRSAGDLCEPFGLDPLDIQIASALHLEALDLAVATVGSSSGR

Foldseek 3Di:
DDDDDDDDDDDDDDDDDDDPDPPDPPPDDDPPPPVVVLVVVVVVQDDDDDPPDQCVVQCVQQVQVVVVPPDLLSCLQRRDDDAQLGHRFQCPCPSDPSNVVVLVVLLVCCVVPNAAAAAEDEAEDQEAQFKAKAKAPVCLVLQPQLVVLLQVLRVVVVTHARQAQPVCQQHFHDSDGRYTHDGFLVSNLVNCVVVVRNVSNVRGHGGPVRSSVVSDDDHIYMYIYHHQWHWDDDDDHNGHPLVVVLVVCSVVCNVCVVVVHHCCVVCVVGHTHGDDPVSSSSSVSSSVVSSSVSSVVVVPD

Radius of gyration: 25.02 Å; Cα contacts (8 Å, |Δi|>4): 420; chains: 1; bounding box: 86×70×56 Å

Nearest PDB structures (foldseek):
  1yw4-assembly1_B  TM=3.516E-01  e=3.763E-01  Chromobacterium violaceum ATCC 12472
  2ai1-assembly1_A  TM=3.531E-01  e=8.675E+00  Bos taurus
  3exh-assembly1_A  TM=1.683E-01  e=2.989E+00  Homo sapiens

Solvent-accessible surface area (backbone atoms only — not comparable to full-atom values): 17235 Å² total; per-residue (Å²): 135,84,88,87,90,89,85,88,89,85,92,77,90,86,84,78,85,80,73,79,77,78,83,67,82,86,72,86,84,74,84,70,65,55,68,65,58,55,50,49,63,46,53,78,76,41,90,82,85,80,80,92,76,71,52,68,72,56,49,64,64,29,40,78,15,61,82,46,63,80,41,63,67,44,36,66,69,41,62,68,78,68,52,80,55,68,29,75,60,31,19,34,55,60,72,37,73,52,36,32,52,51,44,56,49,51,53,51,49,34,75,75,73,45,58,52,60,59,46,79,48,89,45,71,29,75,63,29,58,22,37,31,40,25,34,29,69,94,42,60,91,71,34,64,67,38,52,56,49,47,54,51,52,34,47,75,71,76,38,50,59,33,24,68,61,54,81,37,57,51,33,29,36,68,78,52,89,17,29,29,25,48,59,42,25,67,37,40,26,52,45,30,44,77,69,75,34,56,73,65,19,73,30,47,32,36,18,64,60,57,50,54,44,72,71,36,71,79,42,52,30,38,33,42,34,36,30,46,24,32,34,39,72,62,65,49,91,50,37,44,50,35,43,53,57,47,60,70,43,44,65,59,42,44,54,34,42,74,71,73,39,83,43,61,84,78,43,58,88,34,42,75,45,61,54,56,68,67,59,53,53,50,52,53,51,51,50,51,53,37,48,54,53,45,45,63,67,54,74,77,111

pLDDT: mean 87.44, std 19.85, range [25.44, 98.62]